Protein AF-A0A3P8HRH6-F1 (afdb_monomer_lite)

Structure (mmCIF, N/CA/C/O backbone):
data_AF-A0A3P8HRH6-F1
#
_entry.id   AF-A0A3P8HRH6-F1
#
loop_
_atom_site.group_PDB
_atom_site.id
_atom_site.type_symbol
_atom_site.label_atom_id
_atom_site.label_alt_id
_atom_site.label_comp_id
_atom_site.label_asym_id
_atom_site.label_entity_id
_atom_site.label_seq_id
_atom_site.pdbx_PDB_ins_code
_atom_site.Cartn_x
_atom_site.Cartn_y
_atom_site.Cartn_z
_atom_site.occupancy
_atom_site.B_iso_or_equiv
_atom_site.auth_seq_id
_atom_site.auth_comp_id
_atom_site.auth_asym_id
_atom_site.auth_atom_id
_atom_site.pdbx_PDB_model_num
ATOM 1 N N . MET A 1 1 ? 20.235 -10.450 -28.818 1.00 75.50 1 MET A N 1
ATOM 2 C CA . MET A 1 1 ? 19.265 -9.934 -27.832 1.00 75.50 1 MET A CA 1
ATOM 3 C C . MET A 1 1 ? 18.502 -8.820 -28.516 1.00 75.50 1 MET A C 1
ATOM 5 O O . MET A 1 1 ? 19.149 -7.991 -29.140 1.00 75.50 1 MET A O 1
ATOM 9 N N . ASN A 1 2 ? 17.175 -8.855 -28.476 1.00 87.19 2 ASN A N 1
ATOM 10 C CA . ASN A 1 2 ? 16.309 -7.856 -29.097 1.00 87.19 2 ASN A CA 1
ATOM 11 C C . ASN A 1 2 ? 15.604 -7.045 -27.999 1.00 87.19 2 ASN A C 1
ATOM 13 O O . ASN A 1 2 ? 15.212 -7.626 -26.988 1.00 87.19 2 ASN A O 1
ATOM 17 N N . LEU A 1 3 ? 15.479 -5.731 -28.176 1.00 90.81 3 LEU A N 1
ATOM 18 C CA . LEU A 1 3 ? 14.804 -4.826 -27.243 1.00 90.81 3 LEU A CA 1
ATOM 19 C C . LEU A 1 3 ? 13.625 -4.186 -27.964 1.00 90.81 3 LEU A C 1
ATOM 21 O O . LEU A 1 3 ? 13.806 -3.531 -28.985 1.00 90.81 3 LEU A O 1
ATOM 25 N N . GLU A 1 4 ? 12.435 -4.334 -27.396 1.00 93.56 4 GLU A N 1
ATOM 26 C CA . GLU A 1 4 ? 11.202 -3.763 -27.929 1.00 93.56 4 GLU A CA 1
ATOM 27 C C . GLU A 1 4 ? 10.599 -2.794 -26.912 1.00 93.56 4 GLU A C 1
ATOM 29 O O . GLU A 1 4 ? 10.329 -3.178 -25.774 1.00 93.56 4 GLU A O 1
ATOM 34 N N . ILE A 1 5 ? 10.405 -1.533 -27.300 1.00 95.31 5 ILE A N 1
ATOM 35 C CA . ILE A 1 5 ? 9.719 -0.534 -26.471 1.00 95.31 5 ILE A CA 1
ATOM 36 C C . ILE A 1 5 ? 8.218 -0.673 -26.712 1.00 95.31 5 ILE A C 1
ATOM 38 O O . ILE A 1 5 ? 7.771 -0.543 -27.848 1.00 95.31 5 ILE A O 1
ATOM 42 N N . PHE A 1 6 ? 7.447 -0.898 -25.649 1.00 94.50 6 PHE A N 1
ATOM 43 C CA . PHE A 1 6 ? 5.993 -1.090 -25.736 1.00 94.50 6 PHE A CA 1
ATOM 44 C C . PHE A 1 6 ? 5.184 0.081 -25.162 1.00 94.50 6 PHE A C 1
ATOM 46 O O . PHE A 1 6 ? 3.960 0.090 -25.256 1.00 94.50 6 PHE A O 1
ATOM 53 N N . GLY A 1 7 ? 5.837 1.080 -24.564 1.00 94.50 7 GLY A N 1
ATOM 54 C CA . GLY A 1 7 ? 5.146 2.263 -24.062 1.00 94.50 7 GLY A CA 1
ATOM 5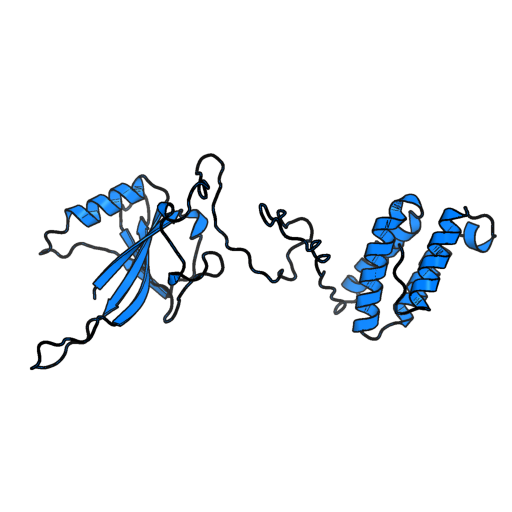5 C C . GLY A 1 7 ? 6.052 3.228 -23.313 1.00 94.50 7 GLY A C 1
ATOM 56 O O . GLY A 1 7 ? 7.216 2.935 -23.042 1.00 94.50 7 GLY A O 1
ATOM 57 N N . PHE A 1 8 ? 5.490 4.379 -22.955 1.00 94.19 8 PHE A N 1
ATOM 58 C CA . PHE A 1 8 ? 6.155 5.395 -22.146 1.00 94.19 8 PHE A CA 1
ATOM 59 C C . PHE A 1 8 ? 5.341 5.662 -20.884 1.00 94.19 8 PHE A C 1
ATOM 61 O O . PHE A 1 8 ? 4.115 5.717 -20.940 1.00 94.19 8 PHE A O 1
ATOM 68 N N . LEU A 1 9 ? 6.025 5.825 -19.755 1.00 92.75 9 LEU A N 1
ATOM 69 C CA . LEU A 1 9 ? 5.412 6.167 -18.470 1.00 92.75 9 LEU A CA 1
ATOM 70 C C . LEU A 1 9 ? 6.060 7.421 -17.906 1.00 92.75 9 LEU A C 1
ATOM 72 O O . LEU A 1 9 ? 7.252 7.649 -18.122 1.00 92.75 9 LEU A O 1
ATOM 76 N N . HIS A 1 10 ? 5.306 8.215 -17.151 1.00 91.38 10 HIS A N 1
ATOM 77 C CA . HIS A 1 10 ? 5.896 9.329 -16.425 1.00 91.38 10 HIS A CA 1
ATOM 78 C C . HIS A 1 10 ? 6.792 8.812 -15.287 1.00 91.38 10 HIS A C 1
ATOM 80 O O . HIS A 1 10 ? 6.513 7.798 -14.642 1.00 91.38 10 HIS A O 1
ATOM 86 N N . LEU A 1 11 ? 7.897 9.512 -15.029 1.00 90.12 11 LEU A N 1
ATOM 87 C CA . LEU A 1 11 ? 8.918 9.099 -14.067 1.00 90.12 11 LEU A CA 1
ATOM 88 C C . LEU A 1 11 ? 8.352 8.986 -12.642 1.00 90.12 11 LEU A C 1
ATOM 90 O O . LEU A 1 11 ? 8.750 8.097 -11.892 1.00 90.12 11 LEU A O 1
ATOM 94 N N . SER A 1 12 ? 7.400 9.852 -12.275 1.00 89.75 12 SER A N 1
ATOM 95 C CA . SER A 1 12 ? 6.735 9.781 -10.965 1.00 89.75 12 SER A CA 1
ATOM 96 C C . SER A 1 12 ? 5.868 8.535 -10.802 1.00 89.75 12 SER A C 1
ATOM 98 O O . SER A 1 12 ? 5.789 8.014 -9.693 1.00 89.75 12 SER A O 1
ATOM 100 N N . ASP A 1 13 ? 5.251 8.054 -11.884 1.00 91.56 13 ASP A N 1
ATOM 101 C CA . ASP A 1 13 ? 4.377 6.880 -11.854 1.00 91.56 13 ASP A CA 1
ATOM 102 C C . ASP A 1 13 ? 5.200 5.600 -11.744 1.00 91.56 13 ASP A C 1
ATOM 104 O O . ASP A 1 13 ? 4.872 4.705 -10.964 1.00 91.56 13 ASP A O 1
ATOM 108 N N . LEU A 1 14 ? 6.322 5.530 -12.474 1.00 93.19 14 LEU A N 1
ATOM 109 C CA . LEU A 1 14 ? 7.268 4.428 -12.320 1.00 93.19 14 LEU A CA 1
ATOM 110 C C . LEU A 1 14 ? 7.845 4.396 -10.897 1.00 93.19 14 LEU A C 1
ATOM 112 O O . LEU A 1 14 ? 8.011 3.314 -10.328 1.00 93.19 14 LEU A O 1
ATOM 116 N N . SER A 1 15 ? 8.100 5.573 -10.314 1.00 90.44 15 SER A N 1
ATOM 117 C CA . SER A 1 15 ? 8.743 5.738 -9.010 1.00 90.44 15 SER A CA 1
ATOM 118 C C . SER A 1 15 ? 10.142 5.101 -9.004 1.00 90.44 15 SER A C 1
ATOM 120 O O . SER A 1 15 ? 10.938 5.343 -9.910 1.00 90.44 15 SER A O 1
ATOM 122 N N . ASN A 1 16 ? 10.470 4.296 -7.992 1.00 90.56 16 ASN A N 1
ATOM 123 C CA . ASN A 1 16 ? 11.755 3.613 -7.854 1.00 90.56 16 ASN A CA 1
ATOM 124 C C . ASN A 1 16 ? 11.544 2.096 -7.778 1.00 90.56 16 ASN A C 1
ATOM 126 O O . ASN A 1 16 ? 11.618 1.520 -6.688 1.00 90.56 16 ASN A O 1
ATOM 130 N N . PRO A 1 17 ? 11.241 1.430 -8.904 1.00 94.81 17 PRO A N 1
ATOM 131 C CA . PRO A 1 17 ? 10.977 0.004 -8.886 1.00 94.81 17 PRO A CA 1
ATOM 132 C C . PRO A 1 17 ? 12.264 -0.786 -8.590 1.00 94.81 17 PRO A C 1
ATOM 134 O O . PRO A 1 17 ? 13.361 -0.356 -8.967 1.00 94.81 17 PRO A O 1
ATOM 137 N N . PRO A 1 18 ? 12.155 -1.960 -7.943 1.00 94.38 18 PRO A N 1
ATOM 138 C CA . PRO A 1 18 ? 13.291 -2.850 -7.748 1.00 94.38 18 PRO A CA 1
ATOM 139 C C . PRO A 1 18 ? 13.776 -3.393 -9.098 1.00 94.38 18 PRO A C 1
ATOM 141 O O . PRO A 1 18 ? 12.987 -3.888 -9.902 1.00 94.38 18 PRO A O 1
ATOM 144 N N . VAL A 1 19 ? 15.084 -3.309 -9.345 1.00 96.56 19 VAL A N 1
ATOM 145 C CA . VAL A 1 19 ? 15.721 -3.749 -10.596 1.00 96.56 19 VAL A CA 1
ATOM 146 C C . VAL A 1 19 ? 16.842 -4.731 -10.285 1.00 96.56 19 VAL A C 1
ATOM 148 O O . VAL A 1 19 ? 17.580 -4.546 -9.318 1.00 96.56 19 VAL A O 1
ATOM 151 N N . ALA A 1 20 ? 16.984 -5.759 -11.116 1.00 96.88 20 ALA A N 1
ATOM 152 C CA . ALA A 1 20 ? 18.030 -6.766 -10.986 1.00 96.88 20 ALA A CA 1
ATOM 153 C C . ALA A 1 20 ? 19.390 -6.236 -11.460 1.00 96.88 20 ALA A C 1
ATOM 155 O O . ALA A 1 20 ? 20.430 -6.594 -10.914 1.00 96.88 20 ALA A O 1
ATOM 156 N N . SER A 1 21 ? 19.399 -5.383 -12.489 1.00 96.44 21 SER A N 1
ATOM 157 C CA . SER A 1 21 ? 20.630 -4.803 -13.028 1.00 96.44 21 SER A CA 1
ATOM 158 C C . SER A 1 21 ? 20.378 -3.501 -13.791 1.00 96.44 21 SER A C 1
ATOM 160 O O . SER A 1 21 ? 19.243 -3.188 -14.161 1.00 96.44 21 SER A O 1
ATOM 162 N N . ARG A 1 22 ? 21.451 -2.730 -14.009 1.00 95.62 22 ARG A N 1
ATOM 163 C CA . ARG A 1 22 ? 21.458 -1.499 -14.807 1.00 95.62 22 ARG A CA 1
ATOM 164 C C . ARG A 1 22 ? 22.631 -1.524 -15.776 1.00 95.62 22 ARG A C 1
ATOM 166 O O . ARG A 1 22 ? 23.749 -1.823 -15.368 1.00 95.62 22 ARG A O 1
ATOM 173 N N . HIS A 1 23 ? 22.376 -1.171 -17.030 1.00 93.81 23 HIS A N 1
ATOM 174 C CA . HIS A 1 23 ? 23.353 -1.232 -18.116 1.00 93.81 23 HIS A CA 1
ATOM 175 C C . HIS A 1 23 ? 23.356 0.068 -18.902 1.00 93.81 23 HIS A C 1
ATOM 177 O O . HIS A 1 23 ? 22.302 0.652 -19.144 1.00 93.81 23 HIS A O 1
ATOM 183 N N . GLN A 1 24 ? 24.529 0.514 -19.339 1.00 92.62 24 GLN A N 1
ATOM 184 C CA . GLN A 1 24 ? 24.620 1.655 -20.242 1.00 92.62 24 GLN A CA 1
ATOM 185 C C . GLN A 1 24 ? 24.238 1.247 -21.666 1.00 92.62 24 GLN A C 1
ATOM 187 O O . GLN A 1 24 ? 24.812 0.312 -22.217 1.00 92.62 24 GLN A O 1
ATOM 192 N N . VAL A 1 25 ? 23.317 1.991 -22.281 1.00 89.50 25 VAL A N 1
ATOM 193 C CA . VAL A 1 25 ? 22.925 1.785 -23.678 1.00 89.50 25 VAL A CA 1
ATOM 194 C C . VAL A 1 25 ? 23.849 2.602 -24.577 1.00 89.50 25 VAL A C 1
ATOM 196 O O . VAL A 1 25 ? 23.995 3.813 -24.406 1.00 89.50 25 VAL A O 1
ATOM 199 N N . ARG A 1 26 ? 24.497 1.932 -25.533 1.00 83.69 26 ARG A N 1
ATOM 200 C CA . ARG A 1 26 ? 25.362 2.552 -26.544 1.00 83.69 26 ARG A CA 1
ATOM 201 C C . ARG A 1 26 ? 25.035 1.982 -27.918 1.00 83.69 26 ARG A C 1
ATOM 203 O O . ARG A 1 26 ? 24.692 0.809 -28.032 1.00 83.69 26 ARG A O 1
ATOM 210 N N . VAL A 1 27 ? 25.177 2.810 -28.949 1.00 76.56 27 VAL A N 1
ATOM 211 C CA . VAL A 1 27 ? 25.074 2.363 -30.342 1.00 76.56 27 VAL A CA 1
ATOM 212 C C . VAL A 1 27 ? 26.326 1.546 -30.675 1.00 76.56 27 VAL A C 1
ATOM 214 O O . VAL A 1 27 ? 27.440 1.990 -30.388 1.00 76.56 27 VAL A O 1
ATOM 217 N N . ALA A 1 28 ? 26.156 0.366 -31.270 1.00 74.19 28 ALA A N 1
ATOM 218 C CA . ALA A 1 28 ? 27.278 -0.384 -31.828 1.00 74.19 28 ALA A CA 1
ATOM 219 C C . ALA A 1 28 ? 27.879 0.382 -33.019 1.00 74.19 28 ALA A C 1
ATOM 221 O O . ALA A 1 28 ? 27.151 1.023 -33.773 1.00 74.19 28 ALA A O 1
ATOM 222 N N . SER A 1 29 ? 29.201 0.326 -33.199 1.00 66.94 29 SER A N 1
ATOM 223 C CA . SER A 1 29 ? 29.916 1.147 -34.191 1.00 66.94 29 SER A CA 1
ATOM 224 C C . SER A 1 29 ? 29.391 1.015 -35.631 1.00 66.94 29 SER A C 1
ATOM 226 O O . SER A 1 29 ? 29.443 2.003 -36.364 1.00 66.94 29 SER A O 1
ATOM 228 N N . ASP A 1 30 ? 28.819 -0.143 -35.979 1.00 62.56 30 ASP A N 1
ATOM 229 C CA . ASP A 1 30 ? 28.362 -0.509 -37.330 1.00 62.56 30 ASP A CA 1
ATOM 230 C C . ASP A 1 30 ? 26.843 -0.354 -37.564 1.00 62.56 30 ASP A C 1
ATOM 232 O O . ASP A 1 30 ? 26.336 -0.785 -38.595 1.00 62.56 30 ASP A O 1
ATOM 236 N N . ALA A 1 31 ? 26.090 0.239 -36.629 1.00 63.47 31 ALA A N 1
ATOM 237 C CA . ALA A 1 31 ? 24.635 0.380 -36.759 1.00 63.47 31 ALA A CA 1
ATOM 238 C C . ALA A 1 31 ? 24.215 1.755 -37.321 1.00 63.47 31 ALA A C 1
ATOM 240 O O . ALA A 1 31 ? 24.627 2.802 -36.809 1.00 63.47 31 ALA A O 1
ATOM 241 N N . GLU A 1 32 ? 23.334 1.752 -38.329 1.00 62.31 32 GLU A N 1
ATOM 242 C CA . GLU A 1 32 ? 22.684 2.955 -38.889 1.00 62.31 32 GLU A CA 1
ATOM 243 C C . GLU A 1 32 ? 21.702 3.620 -37.895 1.00 62.31 32 GLU A C 1
ATOM 245 O O . GLU A 1 32 ? 21.348 4.790 -38.040 1.00 62.31 32 GLU A O 1
ATOM 250 N N . ASP A 1 33 ? 21.352 2.930 -36.803 1.00 64.19 33 ASP A N 1
ATOM 251 C CA . ASP A 1 33 ? 20.376 3.345 -35.781 1.00 64.19 33 ASP A CA 1
ATOM 252 C C . ASP A 1 33 ? 20.852 4.452 -34.816 1.00 64.19 33 ASP A C 1
ATOM 254 O O . ASP A 1 33 ? 20.226 4.710 -33.780 1.00 64.19 33 ASP A O 1
ATOM 258 N N . LYS A 1 34 ? 21.942 5.163 -35.140 1.00 68.50 34 LYS A N 1
ATOM 259 C CA . LYS A 1 34 ? 22.434 6.307 -34.341 1.00 68.50 34 LYS A CA 1
ATOM 260 C C . LYS A 1 34 ? 21.348 7.366 -34.137 1.00 68.50 34 LYS A C 1
ATOM 262 O O . LYS A 1 34 ? 21.267 7.969 -33.066 1.00 68.50 34 LYS A O 1
ATOM 267 N N . THR A 1 35 ? 20.490 7.549 -35.138 1.00 80.12 35 THR A N 1
ATOM 268 C CA . THR A 1 35 ? 19.415 8.543 -35.123 1.00 80.12 35 THR A CA 1
ATOM 269 C C . THR A 1 35 ? 18.355 8.232 -34.068 1.00 80.12 35 THR A C 1
ATOM 271 O O . THR A 1 35 ? 17.917 9.143 -33.369 1.00 80.12 35 THR A O 1
ATOM 274 N N . PHE A 1 36 ? 17.977 6.960 -33.885 1.00 85.75 36 PHE A N 1
ATOM 275 C CA . PHE A 1 36 ? 16.925 6.589 -32.937 1.00 85.75 36 PHE A CA 1
ATOM 276 C C . PHE A 1 36 ? 17.358 6.792 -31.485 1.00 85.75 36 PHE A C 1
ATOM 278 O O . PHE A 1 36 ? 16.655 7.452 -30.726 1.00 85.75 36 PHE A O 1
ATOM 285 N N . LEU A 1 37 ? 18.526 6.271 -31.089 1.00 86.12 37 LEU A N 1
ATOM 286 C CA . LEU A 1 37 ? 18.996 6.414 -29.705 1.00 86.12 37 LEU A CA 1
ATOM 287 C C . LEU A 1 37 ? 19.303 7.872 -29.351 1.00 86.12 37 LEU A C 1
ATOM 289 O O . LEU A 1 37 ? 19.044 8.285 -28.221 1.00 86.12 37 LEU A O 1
ATOM 293 N N . SER A 1 38 ? 19.790 8.664 -30.312 1.00 86.50 38 SER A N 1
ATOM 294 C CA . SER A 1 38 ? 19.934 10.110 -30.129 1.00 86.50 38 SER A CA 1
ATOM 295 C C . SER A 1 38 ? 18.578 10.780 -29.924 1.00 86.50 38 SER A C 1
ATOM 297 O O . SER A 1 38 ? 18.428 11.569 -28.996 1.00 86.50 38 SER A O 1
ATOM 299 N N . LEU A 1 39 ? 17.582 10.454 -30.754 1.00 90.31 39 LEU A N 1
ATOM 300 C CA . LEU A 1 39 ? 16.235 11.008 -30.633 1.00 90.31 39 LEU A CA 1
ATOM 301 C C . LEU A 1 39 ? 15.584 10.617 -29.303 1.00 90.31 39 LEU A C 1
ATOM 303 O O . LEU A 1 39 ? 15.004 11.472 -28.641 1.00 90.31 39 LEU A O 1
ATOM 307 N N . LEU A 1 40 ? 15.717 9.355 -28.889 1.00 91.00 40 LEU A N 1
ATOM 308 C CA . LEU A 1 40 ? 15.205 8.861 -27.615 1.00 91.00 40 LEU A CA 1
ATOM 309 C C . LEU A 1 40 ? 15.866 9.593 -26.445 1.00 91.00 40 LEU A C 1
ATOM 311 O O . LEU A 1 40 ? 15.167 10.096 -25.572 1.00 91.00 40 LEU A O 1
ATOM 315 N N . LEU A 1 41 ? 17.196 9.733 -26.450 1.00 90.06 41 LEU A N 1
ATOM 316 C CA . LEU A 1 41 ? 17.909 10.506 -25.432 1.00 90.06 41 LEU A CA 1
ATOM 317 C C . LEU A 1 41 ? 17.403 11.952 -25.370 1.00 90.06 41 LEU A C 1
ATOM 319 O O . LEU A 1 41 ? 17.048 12.422 -24.292 1.00 90.06 41 LEU A O 1
ATOM 323 N N . THR A 1 42 ? 17.307 12.638 -26.511 1.00 89.50 42 THR A N 1
ATOM 324 C CA . THR A 1 42 ? 16.803 14.017 -26.569 1.00 89.50 42 THR A CA 1
ATOM 325 C C . THR A 1 42 ? 15.351 14.115 -26.097 1.00 89.50 42 THR A C 1
ATOM 327 O O . THR A 1 42 ? 15.010 15.026 -25.344 1.00 89.50 42 THR A O 1
ATOM 330 N N . ALA A 1 43 ? 14.482 13.179 -26.478 1.00 90.81 43 ALA A N 1
ATOM 331 C CA . ALA A 1 43 ? 13.095 13.155 -26.025 1.00 90.81 43 ALA A CA 1
ATOM 332 C C . ALA A 1 43 ? 13.008 12.986 -24.500 1.00 90.81 43 ALA A C 1
ATOM 334 O O . ALA A 1 43 ? 12.264 13.704 -23.839 1.00 90.81 43 ALA A O 1
ATOM 335 N N . MET A 1 44 ? 13.813 12.100 -23.915 1.00 90.94 44 MET A N 1
ATOM 336 C CA . MET A 1 44 ? 13.827 11.832 -22.469 1.00 90.94 44 MET A CA 1
ATOM 337 C C . MET A 1 44 ? 14.546 12.905 -21.644 1.00 90.94 44 MET A C 1
ATOM 339 O O . MET A 1 44 ? 14.352 12.993 -20.438 1.00 90.94 44 MET A O 1
ATOM 343 N N . GLN A 1 45 ? 15.375 13.738 -22.270 1.00 88.56 45 GLN A N 1
ATOM 344 C CA . GLN A 1 45 ? 15.923 14.938 -21.634 1.00 88.56 45 GLN A CA 1
ATOM 345 C C . GLN A 1 45 ? 14.876 16.045 -21.505 1.00 88.56 45 GLN A C 1
ATOM 347 O O . GLN A 1 45 ? 14.909 16.816 -20.548 1.00 88.56 45 GLN A O 1
ATOM 352 N N . ASN A 1 46 ? 13.951 16.111 -22.464 1.00 88.50 46 ASN A N 1
ATOM 353 C CA . ASN A 1 46 ? 12.916 17.142 -22.531 1.00 88.50 46 ASN A CA 1
ATOM 354 C C . ASN A 1 46 ? 11.580 16.702 -21.919 1.00 88.50 46 ASN A C 1
ATOM 356 O O . ASN A 1 46 ? 10.721 17.537 -21.648 1.00 88.50 46 ASN A O 1
ATOM 360 N N . THR A 1 47 ? 11.398 15.403 -21.688 1.00 87.44 47 THR A N 1
ATOM 361 C CA . THR A 1 47 ? 10.195 14.830 -21.082 1.00 87.44 47 THR A CA 1
ATOM 362 C C . THR A 1 47 ? 10.546 14.144 -19.770 1.00 87.44 47 THR A C 1
ATOM 364 O O . THR A 1 47 ? 11.630 13.596 -19.604 1.00 87.44 47 THR A O 1
ATOM 367 N N . LYS A 1 48 ? 9.617 14.131 -18.816 1.00 88.44 48 LYS A N 1
ATOM 368 C CA . LYS A 1 48 ? 9.784 13.406 -17.549 1.00 88.44 48 LYS A CA 1
ATOM 369 C C . LYS A 1 48 ? 9.314 11.957 -17.692 1.00 88.44 48 LYS A C 1
ATOM 371 O O . LYS A 1 48 ? 8.505 11.492 -16.898 1.00 88.44 48 LYS A O 1
ATOM 376 N N . THR A 1 49 ? 9.772 11.258 -18.729 1.00 92.06 49 THR A N 1
ATOM 377 C CA . THR A 1 49 ? 9.272 9.919 -19.070 1.00 92.06 49 THR A CA 1
ATOM 378 C C . THR A 1 49 ? 10.364 8.857 -19.075 1.00 92.06 49 THR A C 1
ATOM 380 O O . THR A 1 49 ? 11.553 9.148 -19.202 1.00 92.06 49 THR A O 1
ATOM 383 N N . VAL A 1 50 ? 9.938 7.605 -18.932 1.00 94.94 50 VAL A N 1
ATOM 384 C CA . VAL A 1 50 ? 10.731 6.398 -19.165 1.00 94.94 50 VAL A CA 1
ATOM 385 C C . VAL A 1 50 ? 10.149 5.619 -20.340 1.00 94.94 50 VAL A C 1
ATOM 387 O O . VAL A 1 50 ? 8.942 5.667 -20.568 1.00 94.94 50 VAL A O 1
ATOM 390 N N . ALA A 1 51 ? 10.985 4.873 -21.058 1.00 96.50 51 ALA A N 1
ATOM 391 C CA . ALA A 1 51 ? 10.540 3.955 -22.101 1.00 96.50 51 ALA A CA 1
ATOM 392 C C . ALA A 1 51 ? 10.475 2.537 -21.529 1.00 96.50 51 ALA A C 1
ATOM 394 O O . ALA A 1 51 ? 11.508 1.942 -21.221 1.00 96.50 51 ALA A O 1
ATOM 395 N N . MET A 1 52 ? 9.271 1.994 -21.382 1.00 97.25 52 MET A N 1
ATOM 396 C CA . MET A 1 52 ? 9.050 0.619 -20.939 1.00 97.25 52 MET A CA 1
ATOM 397 C C . MET A 1 52 ? 9.362 -0.349 -22.078 1.00 97.25 52 MET A C 1
ATOM 399 O O . MET A 1 52 ? 8.967 -0.117 -23.223 1.00 97.25 52 MET A O 1
ATOM 403 N N . CYS A 1 53 ? 10.087 -1.426 -21.780 1.00 96.25 53 CYS A N 1
ATOM 404 C CA . CYS A 1 53 ? 10.583 -2.334 -22.806 1.00 96.25 53 CYS A CA 1
ATOM 405 C C . CYS A 1 53 ? 10.583 -3.808 -22.392 1.00 96.25 53 CYS A C 1
ATOM 407 O O . CYS A 1 53 ? 10.598 -4.159 -21.209 1.00 96.25 53 CYS A O 1
ATOM 409 N N . SER A 1 54 ? 10.587 -4.665 -23.406 1.00 95.62 54 SER A N 1
ATOM 410 C CA . SER A 1 54 ? 10.726 -6.114 -23.318 1.00 95.62 54 SER A CA 1
ATOM 411 C C . SER A 1 54 ? 12.030 -6.535 -23.985 1.00 95.62 54 SER A C 1
ATOM 413 O O . SER A 1 54 ? 12.384 -6.054 -25.061 1.00 95.62 54 SER A O 1
ATOM 415 N N . LEU A 1 55 ? 12.762 -7.427 -23.329 1.00 93.62 55 LEU A N 1
ATOM 416 C CA . LEU A 1 55 ? 14.047 -7.945 -23.772 1.00 93.62 55 LEU A CA 1
ATOM 417 C C . LEU A 1 55 ? 13.865 -9.397 -24.186 1.00 93.62 55 LEU A C 1
ATOM 419 O O . LEU A 1 55 ? 13.391 -10.210 -23.395 1.00 93.62 55 LEU A O 1
ATOM 423 N N . PHE A 1 56 ? 14.282 -9.733 -25.400 1.00 91.44 56 PHE A N 1
ATOM 424 C CA . PHE A 1 56 ? 14.161 -11.070 -25.965 1.00 91.44 56 PHE A CA 1
ATOM 425 C C . PHE A 1 56 ? 15.528 -11.664 -26.293 1.00 91.44 56 PHE A C 1
ATOM 427 O O . PHE A 1 56 ? 16.442 -10.978 -26.768 1.00 91.44 56 PHE A O 1
ATOM 434 N N . ILE A 1 57 ? 15.662 -12.972 -26.092 1.00 89.00 57 ILE A N 1
ATOM 435 C CA . ILE A 1 57 ? 16.833 -13.740 -26.518 1.00 89.00 57 ILE A CA 1
ATOM 436 C C . ILE A 1 57 ? 16.420 -14.641 -27.684 1.00 89.00 57 ILE A C 1
ATOM 438 O O . ILE A 1 57 ? 15.362 -15.270 -27.664 1.00 89.00 57 ILE A O 1
ATOM 442 N N . HIS A 1 58 ? 17.266 -14.682 -28.713 1.00 79.94 58 HIS A N 1
ATOM 443 C CA . HIS A 1 58 ? 17.156 -15.660 -29.789 1.00 79.94 58 HIS A CA 1
ATOM 444 C C . HIS A 1 58 ? 17.980 -16.881 -29.393 1.00 79.94 58 HIS A C 1
ATOM 446 O O . HIS A 1 58 ? 19.173 -16.742 -29.114 1.00 79.94 58 HIS A O 1
ATOM 452 N N . GLU A 1 59 ? 17.369 -18.062 -29.374 1.00 63.72 59 GLU A N 1
ATOM 453 C CA . GLU A 1 59 ? 18.137 -19.300 -29.277 1.00 63.72 59 GLU A CA 1
ATOM 454 C C . GLU A 1 59 ? 18.754 -19.599 -30.645 1.00 63.72 59 GLU A C 1
ATOM 456 O O . GLU A 1 59 ? 18.059 -19.673 -31.660 1.00 63.72 59 GLU A O 1
ATOM 461 N N . ALA A 1 60 ? 20.082 -19.714 -30.689 1.00 57.44 60 ALA A N 1
ATOM 462 C CA . ALA A 1 60 ? 20.791 -20.070 -31.906 1.00 57.44 60 ALA A CA 1
ATOM 463 C C . ALA A 1 60 ? 20.509 -21.544 -32.230 1.00 57.44 60 ALA A C 1
ATOM 465 O O . ALA A 1 60 ? 21.077 -22.444 -31.613 1.00 57.44 60 ALA A O 1
ATOM 466 N N . THR A 1 61 ? 19.634 -21.812 -33.198 1.00 52.66 61 THR A N 1
ATOM 467 C CA . THR A 1 61 ? 19.468 -23.170 -33.720 1.00 52.66 61 THR A CA 1
ATOM 468 C C . THR A 1 61 ? 20.668 -23.520 -34.589 1.00 52.66 61 THR A C 1
ATOM 470 O O . THR A 1 61 ? 20.887 -22.902 -35.634 1.00 52.66 61 THR A O 1
ATOM 473 N N . GLY A 1 62 ? 21.427 -24.539 -34.189 1.00 51.53 62 GLY A N 1
ATOM 474 C CA . GLY A 1 62 ? 22.320 -25.236 -35.104 1.00 51.53 62 GLY A CA 1
ATOM 475 C C . GLY A 1 62 ? 21.518 -25.806 -36.279 1.00 51.53 62 GLY A C 1
ATOM 476 O O . GLY A 1 62 ? 20.594 -26.578 -36.070 1.00 51.53 62 GLY A O 1
ATOM 477 N N . SER A 1 63 ? 21.871 -25.362 -37.485 1.00 48.91 63 SER A N 1
ATOM 478 C CA . SER A 1 63 ? 21.621 -25.939 -38.814 1.00 48.91 63 SER A CA 1
ATOM 479 C C . SER A 1 63 ? 20.284 -26.663 -39.110 1.00 48.91 63 SER A C 1
ATOM 481 O O . SER A 1 63 ? 20.014 -27.749 -38.610 1.00 48.91 63 SER A O 1
ATOM 483 N N . HIS A 1 64 ? 19.564 -26.129 -40.109 1.00 47.88 64 HIS A N 1
ATOM 484 C CA . HIS A 1 64 ? 18.522 -26.762 -40.948 1.00 47.88 64 HIS A CA 1
ATOM 485 C C . HIS A 1 64 ? 17.064 -26.850 -40.434 1.00 47.88 64 HIS A C 1
ATOM 487 O O . HIS A 1 64 ? 16.574 -27.929 -40.116 1.00 47.88 64 HIS A O 1
ATOM 493 N N . LYS A 1 65 ? 16.313 -25.734 -40.523 1.00 48.22 65 LYS A N 1
ATOM 494 C CA . LYS A 1 65 ? 14.951 -25.609 -41.125 1.00 48.22 65 LYS A CA 1
ATOM 495 C C . LYS A 1 65 ? 14.423 -24.159 -40.990 1.00 48.22 65 LYS A C 1
ATOM 497 O O . LYS A 1 65 ? 14.716 -23.519 -39.987 1.00 48.22 65 LYS A O 1
ATOM 502 N N . PRO A 1 66 ? 13.627 -23.628 -41.943 1.00 46.53 66 PRO A N 1
ATOM 503 C CA . PRO A 1 66 ? 13.190 -22.224 -41.972 1.00 46.53 66 PRO A CA 1
ATOM 504 C C . PRO A 1 66 ? 11.920 -21.941 -41.141 1.00 46.53 66 PRO A C 1
ATOM 506 O O . PRO A 1 66 ? 11.127 -21.074 -41.492 1.00 46.53 66 PRO A O 1
ATOM 509 N N . SER A 1 67 ? 11.709 -22.656 -40.035 1.00 52.78 67 SER A N 1
ATOM 510 C CA . SER A 1 67 ? 10.692 -22.314 -39.030 1.00 52.78 67 SER A CA 1
ATOM 511 C C . SER A 1 67 ? 11.412 -22.050 -37.710 1.00 52.78 67 SER A C 1
ATOM 513 O O . SER A 1 67 ? 11.503 -22.929 -36.852 1.00 52.78 67 SER A O 1
ATOM 515 N N . GLY A 1 68 ? 12.049 -20.881 -37.613 1.00 54.31 68 GLY A N 1
ATOM 516 C CA . GLY A 1 68 ? 12.851 -20.514 -36.446 1.00 54.31 68 GLY A CA 1
ATOM 517 C C . GLY A 1 68 ? 11.997 -20.400 -35.173 1.00 54.31 68 GLY A C 1
ATOM 518 O O . GLY A 1 68 ? 10.823 -20.035 -35.269 1.00 54.31 68 GLY A O 1
ATOM 519 N N . PRO A 1 69 ? 12.552 -20.709 -33.986 1.00 58.91 69 PRO A N 1
ATOM 520 C CA . PRO A 1 69 ? 11.845 -20.536 -32.723 1.00 58.91 69 PRO A CA 1
ATOM 521 C C . PRO A 1 69 ? 11.503 -19.056 -32.515 1.00 58.91 69 PRO A C 1
ATOM 523 O O . PRO A 1 69 ? 12.334 -18.175 -32.746 1.00 58.91 69 PRO A O 1
ATOM 526 N N . SER A 1 70 ? 10.270 -18.784 -32.085 1.00 67.31 70 SER A N 1
ATOM 527 C CA . SER A 1 70 ? 9.836 -17.443 -31.693 1.00 67.31 70 SER A CA 1
ATOM 528 C C . SER A 1 70 ? 10.788 -16.872 -30.633 1.00 67.31 70 SER A C 1
ATOM 530 O O . SER A 1 70 ? 11.169 -17.616 -29.723 1.00 67.31 70 SER A O 1
ATOM 532 N N . PRO A 1 71 ? 11.164 -15.583 -30.710 1.00 78.62 71 PRO A N 1
ATOM 533 C CA . PRO A 1 71 ? 12.021 -14.956 -29.709 1.00 78.62 71 PRO A CA 1
ATOM 534 C C . PRO A 1 71 ? 11.426 -15.158 -28.311 1.00 78.62 71 PRO A C 1
ATOM 536 O O . PRO A 1 71 ? 10.254 -14.863 -28.075 1.00 78.62 71 PRO A O 1
ATOM 539 N N . ARG A 1 72 ? 12.223 -15.693 -27.381 1.00 86.50 72 ARG A N 1
ATOM 540 C CA . ARG A 1 72 ? 11.770 -15.950 -26.011 1.00 86.50 72 ARG A CA 1
ATOM 541 C C . ARG A 1 72 ? 11.927 -14.676 -25.193 1.00 86.50 72 ARG A C 1
ATOM 543 O O . ARG A 1 72 ? 13.022 -14.111 -25.139 1.00 86.50 72 ARG A O 1
ATOM 550 N N . LEU A 1 73 ? 10.842 -14.244 -24.547 1.00 88.00 73 LEU A N 1
ATOM 551 C CA . LEU A 1 73 ? 10.887 -13.152 -23.577 1.00 88.00 73 LEU A CA 1
ATOM 552 C C . LEU A 1 73 ? 11.860 -13.528 -22.457 1.00 88.00 73 LEU A C 1
ATOM 554 O O . LEU A 1 73 ? 11.724 -14.579 -21.830 1.00 88.00 73 LEU A O 1
ATOM 558 N N . TRP A 1 74 ? 12.845 -12.667 -22.239 1.00 89.88 74 TRP A N 1
ATOM 559 C CA . TRP A 1 74 ? 13.845 -12.819 -21.196 1.00 89.88 74 TRP A CA 1
ATOM 560 C C . TRP A 1 74 ? 13.441 -12.005 -19.968 1.00 89.88 74 TRP A C 1
ATOM 562 O O . TRP A 1 74 ? 13.171 -12.581 -18.920 1.00 89.88 74 TRP A O 1
ATOM 572 N N . HIS A 1 75 ? 13.328 -10.682 -20.107 1.00 95.19 75 HIS A N 1
ATOM 573 C CA . HIS A 1 75 ? 12.918 -9.783 -19.024 1.00 95.19 75 HIS A CA 1
ATOM 574 C C . HIS A 1 75 ? 12.151 -8.581 -19.559 1.00 95.19 75 HIS A C 1
ATOM 576 O O . HIS A 1 75 ? 12.359 -8.153 -20.691 1.00 95.19 75 HIS A O 1
ATOM 582 N N . HIS A 1 76 ? 11.348 -7.970 -18.695 1.00 97.00 76 HIS A N 1
ATOM 583 C CA . HIS A 1 76 ? 10.923 -6.589 -18.877 1.00 97.00 76 HIS A CA 1
ATOM 584 C C . HIS A 1 76 ? 11.925 -5.629 -18.229 1.00 97.00 76 HIS A C 1
ATOM 586 O O . HIS A 1 76 ? 12.692 -5.988 -17.331 1.00 97.00 76 HIS A O 1
ATOM 592 N N . GLY A 1 77 ? 11.899 -4.381 -18.668 1.00 97.25 77 GLY A N 1
ATOM 593 C CA . GLY A 1 77 ? 12.730 -3.329 -18.120 1.00 97.25 77 GLY A CA 1
ATOM 594 C C . GLY A 1 77 ? 12.266 -1.961 -18.576 1.00 97.25 77 GLY A C 1
ATOM 595 O O . GLY A 1 77 ? 11.196 -1.798 -19.162 1.00 97.25 77 GLY A O 1
ATOM 596 N N . PHE A 1 78 ? 13.103 -0.968 -18.329 1.00 97.00 78 PHE A N 1
ATOM 597 C CA . PHE A 1 78 ? 12.875 0.377 -18.820 1.00 97.00 78 PHE A CA 1
ATOM 598 C C . PHE A 1 78 ? 14.188 1.054 -19.178 1.00 97.00 78 PHE A C 1
ATOM 600 O O . PHE A 1 78 ? 15.190 0.963 -18.462 1.00 97.00 78 PHE A O 1
ATOM 607 N N . VAL A 1 79 ? 14.163 1.757 -20.301 1.00 95.88 79 VAL A N 1
ATOM 608 C CA . VAL A 1 79 ? 15.210 2.693 -20.683 1.00 95.88 79 VAL A CA 1
ATOM 609 C C . VAL A 1 79 ? 14.874 4.035 -20.048 1.00 95.88 79 VAL A C 1
ATOM 611 O O . VAL A 1 79 ? 13.708 4.422 -19.995 1.00 95.88 79 VAL A O 1
ATOM 614 N N . HIS A 1 80 ? 15.878 4.724 -19.518 1.00 93.94 80 HIS A N 1
ATOM 615 C CA . HIS A 1 80 ? 15.737 6.051 -18.927 1.00 93.94 80 HIS A CA 1
ATOM 616 C C . HIS A 1 80 ? 17.023 6.857 -19.079 1.00 93.94 80 HIS A C 1
ATOM 618 O O . HIS A 1 80 ? 18.118 6.309 -19.224 1.00 93.94 80 HIS A O 1
ATOM 624 N N . HIS A 1 81 ? 16.886 8.176 -19.041 1.00 92.25 81 HIS A N 1
ATOM 625 C CA . HIS A 1 81 ? 18.015 9.088 -18.973 1.00 92.25 81 HIS A CA 1
ATOM 626 C C . HIS A 1 81 ? 18.548 9.143 -17.531 1.00 92.25 81 HIS A C 1
ATOM 628 O O . HIS A 1 81 ? 17.777 9.354 -16.599 1.00 92.25 81 HIS A O 1
ATOM 634 N N . TYR A 1 82 ? 19.852 8.917 -17.345 1.00 82.56 82 TYR A N 1
ATOM 635 C CA . TYR A 1 82 ? 20.460 8.826 -16.010 1.00 82.56 82 TYR A CA 1
ATOM 636 C C . TYR A 1 82 ? 20.607 10.177 -15.310 1.00 82.56 82 TYR A C 1
ATOM 638 O O . TYR A 1 82 ? 20.155 10.349 -14.183 1.00 82.56 82 TYR A O 1
ATOM 646 N N . ASP A 1 83 ? 21.289 11.116 -15.966 1.00 77.19 83 ASP A N 1
ATOM 647 C CA . ASP A 1 83 ? 21.647 12.410 -15.393 1.00 77.19 83 ASP A CA 1
ATOM 648 C C . ASP A 1 83 ? 21.891 13.431 -16.509 1.00 77.19 83 ASP A C 1
ATOM 650 O O . ASP A 1 83 ? 22.577 13.142 -17.496 1.00 77.19 83 ASP A O 1
ATOM 654 N N . GLN A 1 84 ? 21.393 14.650 -16.294 1.00 69.88 84 GLN A N 1
ATOM 655 C CA . GLN A 1 84 ? 21.542 15.812 -17.171 1.00 69.88 84 GLN A CA 1
ATOM 656 C C . GLN A 1 84 ? 23.003 16.105 -17.521 1.00 69.88 84 GLN A C 1
ATOM 658 O O . GLN A 1 84 ? 23.284 16.573 -18.621 1.00 69.88 84 GLN A O 1
ATOM 663 N N . LYS A 1 85 ? 23.945 15.799 -16.621 1.00 75.81 85 LYS A N 1
ATOM 664 C CA . LYS A 1 85 ? 25.373 16.062 -16.851 1.00 75.81 85 LYS A CA 1
ATOM 665 C C . LYS A 1 85 ? 26.034 15.068 -17.797 1.00 75.81 85 LYS A C 1
ATOM 667 O O . LYS A 1 85 ? 26.923 15.448 -18.550 1.00 75.81 85 LYS A O 1
ATOM 672 N N . LEU A 1 86 ? 25.639 13.800 -17.729 1.00 73.31 86 LEU A N 1
ATOM 673 C CA . LEU A 1 86 ? 26.301 12.730 -18.47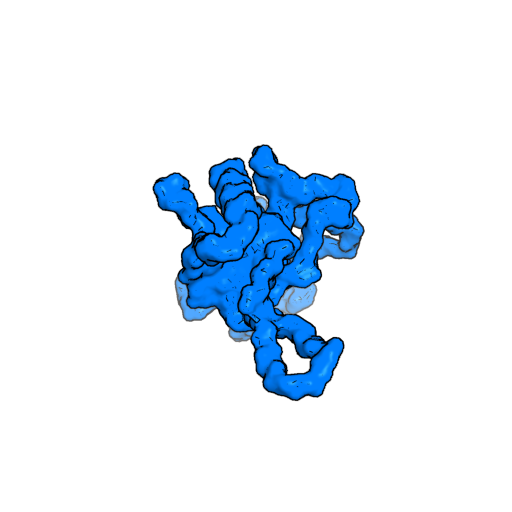4 1.00 73.31 86 LEU A CA 1
ATOM 674 C C . LEU A 1 86 ? 25.602 12.440 -19.804 1.00 73.31 86 LEU A C 1
ATOM 676 O O . LEU A 1 86 ? 26.258 11.936 -20.708 1.00 73.31 86 LEU A O 1
ATOM 680 N N . SER A 1 87 ? 24.318 12.799 -19.954 1.00 81.31 87 SER A N 1
ATOM 681 C CA . SER A 1 87 ? 23.545 12.584 -21.190 1.00 81.31 87 SER A CA 1
ATOM 682 C C . SER A 1 87 ? 23.635 11.135 -21.682 1.00 81.31 87 SER A C 1
ATOM 684 O O . SER A 1 87 ? 23.941 10.856 -22.839 1.00 81.31 87 SER A O 1
ATOM 686 N N . VAL A 1 88 ? 23.405 10.190 -20.768 1.00 88.44 88 VAL A N 1
ATOM 687 C CA . VAL A 1 88 ? 23.503 8.750 -21.031 1.00 88.44 88 VAL A CA 1
ATOM 688 C C . VAL A 1 88 ? 22.149 8.079 -20.836 1.00 88.44 88 VAL A C 1
ATOM 690 O O . VAL A 1 88 ? 21.458 8.328 -19.845 1.00 88.44 88 VAL A O 1
ATOM 693 N N . LEU A 1 89 ? 21.811 7.181 -21.764 1.00 92.12 89 LEU A N 1
ATOM 694 C CA . LEU A 1 89 ? 20.712 6.233 -21.617 1.00 92.12 89 LEU A CA 1
ATOM 695 C C . LEU A 1 89 ? 21.155 5.019 -20.795 1.00 92.12 89 LEU A C 1
ATOM 697 O O . LEU A 1 89 ? 22.186 4.396 -21.072 1.00 92.12 89 LEU A O 1
ATOM 701 N N . LEU A 1 90 ? 20.341 4.657 -19.811 1.00 94.12 90 LEU A N 1
ATOM 702 C CA . LEU A 1 90 ? 20.477 3.436 -19.031 1.00 94.12 90 LEU A CA 1
ATOM 703 C C . LEU A 1 90 ? 19.289 2.515 -19.272 1.00 94.12 90 LEU A C 1
ATOM 705 O O . LEU A 1 90 ? 18.139 2.946 -19.238 1.00 94.12 90 LEU A O 1
ATOM 709 N N . LEU A 1 91 ? 19.581 1.230 -19.429 1.00 95.88 91 LEU A N 1
ATOM 710 C CA . LEU A 1 91 ? 18.618 0.144 -19.389 1.00 95.88 91 LEU A CA 1
ATOM 711 C C . LEU A 1 91 ? 18.600 -0.444 -17.977 1.00 95.88 91 LEU A C 1
ATOM 713 O O . LEU A 1 91 ? 19.583 -1.034 -17.530 1.00 95.88 91 LEU A O 1
ATOM 717 N N . SER A 1 92 ? 17.476 -0.297 -17.292 1.00 97.00 92 SER A N 1
ATOM 718 C CA . SER A 1 92 ? 17.177 -0.978 -16.036 1.00 97.00 92 SER A CA 1
ATOM 719 C C . SER A 1 92 ? 16.375 -2.240 -16.320 1.00 97.00 92 SER A C 1
ATOM 721 O O . SER A 1 92 ? 15.354 -2.175 -17.002 1.00 97.00 92 SER A O 1
ATOM 723 N N . VAL A 1 93 ? 16.807 -3.379 -15.784 1.00 97.44 93 VAL A N 1
ATOM 724 C CA . VAL A 1 93 ? 16.177 -4.686 -16.033 1.00 97.44 93 VAL A CA 1
ATOM 725 C C . VAL A 1 93 ? 15.496 -5.175 -14.759 1.00 97.44 93 VAL A C 1
ATOM 727 O O . VAL A 1 93 ? 16.120 -5.185 -13.697 1.00 97.44 93 VAL A O 1
ATOM 730 N N . PHE A 1 94 ? 14.227 -5.575 -14.841 1.00 97.44 94 PHE A N 1
ATOM 731 C CA . PHE A 1 94 ? 13.503 -6.155 -13.706 1.00 97.44 94 PHE A CA 1
ATOM 732 C C . PHE A 1 94 ? 13.966 -7.588 -13.408 1.00 97.44 94 PHE A C 1
ATOM 734 O O . PHE A 1 94 ? 14.687 -8.200 -14.193 1.00 97.44 94 PHE A O 1
ATOM 741 N N . HIS A 1 95 ? 13.559 -8.143 -12.264 1.00 94.81 95 HIS A N 1
ATOM 742 C CA . HIS A 1 95 ? 13.824 -9.548 -11.938 1.00 94.81 95 HIS A CA 1
ATOM 743 C C . HIS A 1 95 ? 13.185 -10.516 -12.945 1.00 94.81 95 HIS A C 1
ATOM 745 O O . HIS A 1 95 ? 12.210 -10.177 -13.622 1.00 94.81 95 HIS A O 1
ATOM 751 N N . GLU A 1 96 ? 13.739 -11.729 -13.022 1.00 87.19 96 GLU A N 1
ATOM 752 C CA . GLU A 1 96 ? 13.156 -12.831 -13.793 1.00 87.19 96 GLU A CA 1
ATOM 753 C C . GLU A 1 96 ? 11.687 -13.015 -13.383 1.00 87.19 96 GLU A C 1
ATOM 755 O O . GLU A 1 96 ? 11.360 -13.007 -12.196 1.00 87.19 96 GLU A O 1
ATOM 760 N N . ASN A 1 97 ? 10.796 -13.156 -14.366 1.00 88.12 97 ASN A N 1
ATOM 761 C CA . ASN A 1 97 ? 9.344 -13.304 -14.177 1.00 88.12 97 ASN A CA 1
ATOM 762 C C . ASN A 1 97 ? 8.597 -12.070 -13.631 1.00 88.12 97 ASN A C 1
ATOM 764 O O . ASN A 1 97 ? 7.428 -12.183 -13.263 1.00 88.12 97 ASN A O 1
ATOM 768 N N . CYS A 1 98 ? 9.210 -10.882 -13.589 1.00 94.19 98 CYS A N 1
ATOM 769 C CA . CYS A 1 98 ? 8.479 -9.653 -13.275 1.00 94.19 98 CYS A CA 1
ATOM 770 C C . CYS A 1 98 ? 7.530 -9.287 -14.428 1.00 94.19 98 CYS A C 1
ATOM 772 O O . CYS A 1 98 ? 7.961 -8.736 -15.435 1.00 94.19 98 CYS A O 1
ATOM 774 N N . THR A 1 99 ? 6.240 -9.592 -14.277 1.00 94.31 99 THR A N 1
ATOM 775 C CA . THR A 1 99 ? 5.182 -9.321 -15.272 1.00 94.31 99 THR A CA 1
ATOM 776 C C . THR A 1 99 ? 4.396 -8.036 -14.999 1.00 94.31 99 THR A C 1
ATOM 778 O O . THR A 1 99 ? 3.451 -7.719 -15.720 1.00 94.31 99 THR A O 1
ATOM 781 N N . GLY A 1 100 ? 4.756 -7.295 -13.951 1.00 94.25 100 GLY A N 1
ATOM 782 C CA . GLY A 1 100 ? 4.077 -6.076 -13.528 1.00 94.25 100 GLY A CA 1
ATOM 783 C C . GLY A 1 100 ? 4.674 -5.484 -12.255 1.00 94.25 100 GLY A C 1
ATOM 784 O O . GLY A 1 100 ? 5.480 -6.125 -11.576 1.00 94.25 100 GLY A O 1
ATOM 785 N N . LEU A 1 101 ? 4.239 -4.274 -11.907 1.00 94.12 101 LEU A N 1
ATOM 786 C CA . LEU A 1 101 ? 4.551 -3.623 -10.628 1.00 94.12 101 LEU A CA 1
ATOM 787 C C . LEU A 1 101 ? 3.253 -3.425 -9.837 1.00 94.12 101 LEU A C 1
ATOM 789 O O . LEU A 1 101 ? 2.248 -3.079 -10.450 1.00 94.12 101 LEU A O 1
ATOM 793 N N . PRO A 1 102 ? 3.235 -3.564 -8.498 1.00 90.06 102 PRO A N 1
ATOM 794 C CA . PRO A 1 102 ? 1.995 -3.458 -7.721 1.00 90.06 102 PRO A CA 1
ATOM 795 C C . PRO A 1 102 ? 1.212 -2.157 -7.946 1.00 90.06 102 PRO A C 1
ATOM 797 O O . PRO A 1 102 ? -0.012 -2.173 -7.956 1.00 90.06 102 PRO A O 1
ATOM 800 N N . TRP A 1 103 ? 1.916 -1.044 -8.166 1.00 91.38 103 TRP A N 1
ATOM 801 C CA . TRP A 1 103 ? 1.320 0.271 -8.408 1.00 91.38 103 TRP A CA 1
ATOM 802 C C . TRP A 1 103 ? 1.086 0.600 -9.890 1.00 91.38 103 TRP A C 1
ATOM 804 O O . TRP A 1 103 ? 0.450 1.606 -10.176 1.00 91.38 103 TRP A O 1
ATOM 814 N N . ILE A 1 104 ? 1.567 -0.216 -10.830 1.00 93.31 104 ILE A N 1
ATOM 815 C CA . ILE A 1 104 ? 1.306 -0.056 -12.276 1.00 93.31 104 ILE A CA 1
ATOM 816 C C . ILE A 1 104 ? 0.297 -1.100 -12.778 1.00 93.31 104 ILE A C 1
ATOM 818 O O . ILE A 1 104 ? -0.412 -0.876 -13.752 1.00 93.31 104 ILE A O 1
ATOM 822 N N . GLY A 1 105 ? 0.201 -2.242 -12.101 1.00 92.19 105 GLY A N 1
ATOM 823 C CA . GLY A 1 105 ? -0.500 -3.422 -12.581 1.00 92.19 105 GLY A CA 1
ATOM 824 C C . GLY A 1 105 ? 0.381 -4.304 -13.468 1.00 92.19 105 GLY A C 1
ATOM 825 O O . GLY A 1 105 ? 1.605 -4.158 -13.534 1.00 92.19 105 GLY A O 1
ATOM 826 N N . GLN A 1 106 ? -0.261 -5.271 -14.122 1.00 93.44 106 GLN A N 1
ATOM 827 C CA . GLN A 1 106 ? 0.398 -6.188 -15.051 1.00 93.44 106 GLN A CA 1
ATOM 828 C C . GLN A 1 106 ? 0.720 -5.468 -16.362 1.00 93.44 106 GLN A C 1
ATOM 830 O O . GLN A 1 106 ? -0.150 -4.811 -16.931 1.00 93.44 106 GLN A O 1
ATOM 835 N N . PHE A 1 107 ? 1.940 -5.634 -16.875 1.00 94.81 107 PHE A N 1
ATOM 836 C CA . PHE A 1 107 ? 2.396 -4.952 -18.089 1.00 94.81 107 PHE A CA 1
ATOM 837 C C . PHE A 1 107 ? 1.538 -5.294 -19.313 1.00 94.81 107 PHE A C 1
ATOM 839 O O . PHE A 1 107 ? 1.283 -4.423 -20.133 1.00 94.81 107 PHE A O 1
ATOM 846 N N . GLN A 1 108 ? 1.019 -6.524 -19.394 1.00 92.62 108 GLN A N 1
ATOM 847 C CA . GLN A 1 108 ? 0.115 -6.969 -20.465 1.00 92.62 108 GLN A CA 1
ATOM 848 C C . GLN A 1 108 ? -1.244 -6.246 -20.495 1.00 92.62 108 GLN A C 1
ATOM 850 O O . GLN A 1 108 ? -1.966 -6.356 -21.478 1.00 92.62 108 GLN A O 1
ATOM 855 N N . HIS A 1 109 ? -1.621 -5.554 -19.415 1.00 92.44 109 HIS A N 1
ATOM 856 C CA . HIS A 1 109 ? -2.860 -4.774 -19.339 1.00 92.44 109 HIS A CA 1
ATOM 857 C C . HIS A 1 109 ? -2.620 -3.276 -19.554 1.00 92.44 109 HIS A C 1
ATOM 859 O O . HIS A 1 109 ? -3.571 -2.497 -19.514 1.00 92.44 109 HIS A O 1
ATOM 865 N N . LEU A 1 110 ? -1.366 -2.858 -19.753 1.00 91.38 110 LEU A N 1
ATOM 866 C CA . LEU A 1 110 ? -1.074 -1.491 -20.153 1.00 91.38 110 LEU A CA 1
ATOM 867 C C . LEU A 1 110 ? -1.515 -1.304 -21.601 1.00 91.38 110 LEU A C 1
ATOM 869 O O . LEU A 1 110 ? -1.167 -2.097 -22.473 1.00 91.38 110 LEU A O 1
ATOM 873 N N . ALA A 1 111 ? -2.272 -0.241 -21.837 1.00 89.88 111 ALA A N 1
ATOM 874 C CA . ALA A 1 111 ? -2.787 0.109 -23.148 1.00 89.88 111 ALA A CA 1
ATOM 875 C C . ALA A 1 111 ? -2.488 1.583 -23.455 1.00 89.88 111 ALA A C 1
ATOM 877 O O . ALA A 1 111 ? -2.344 2.391 -22.527 1.00 89.88 111 ALA A O 1
ATOM 878 N N . PRO A 1 112 ? -2.388 1.954 -24.740 1.00 88.12 112 PRO A N 1
ATOM 879 C CA . PRO A 1 112 ? -2.320 3.346 -25.155 1.00 88.12 112 PRO A CA 1
ATOM 880 C C . PRO A 1 112 ? -3.479 4.171 -24.587 1.00 88.12 112 PRO A C 1
ATOM 882 O O . PRO A 1 112 ? -4.616 3.712 -24.519 1.00 88.12 112 PRO A O 1
ATOM 885 N N . VAL A 1 113 ? -3.214 5.438 -24.252 1.00 83.38 113 VAL A N 1
ATOM 886 C CA . VAL A 1 113 ? -4.248 6.368 -23.753 1.00 83.38 113 VAL A CA 1
ATOM 887 C C . VAL A 1 113 ? -5.410 6.510 -24.748 1.00 83.38 113 VAL A C 1
ATOM 889 O O . VAL A 1 113 ? -6.550 6.712 -24.341 1.00 83.38 113 VAL A O 1
ATOM 892 N N . THR A 1 114 ? -5.139 6.354 -26.047 1.00 83.00 114 THR A N 1
ATOM 893 C CA . THR A 1 114 ? -6.135 6.415 -27.128 1.00 83.00 114 THR A CA 1
ATOM 894 C C . THR A 1 114 ? -7.221 5.349 -27.037 1.00 83.00 114 THR A C 1
ATOM 896 O O . THR A 1 114 ? -8.311 5.566 -27.560 1.00 83.00 114 THR A O 1
ATOM 899 N N . ASP A 1 115 ? -6.949 4.228 -26.371 1.00 85.75 115 ASP A N 1
ATOM 900 C CA . ASP A 1 115 ? -7.902 3.123 -26.239 1.00 85.75 115 ASP A CA 1
ATOM 901 C C . ASP A 1 115 ? -8.989 3.443 -25.196 1.00 85.75 115 ASP A C 1
ATOM 903 O O . ASP A 1 115 ? -10.048 2.815 -25.165 1.00 85.75 115 ASP A O 1
ATOM 907 N N . PHE A 1 116 ? -8.764 4.467 -24.366 1.00 81.00 116 PHE A N 1
ATOM 908 C CA . PHE A 1 116 ? -9.693 4.929 -23.343 1.00 81.00 116 PHE A CA 1
ATOM 909 C C . PHE A 1 116 ? -10.498 6.127 -23.863 1.00 81.00 116 PHE A C 1
ATOM 911 O O . PHE A 1 116 ? -10.101 7.287 -23.746 1.00 81.00 116 PHE A O 1
ATOM 918 N N . ALA A 1 117 ? -11.658 5.850 -24.461 1.00 60.69 117 ALA A N 1
ATOM 919 C CA . ALA A 1 117 ? -12.518 6.882 -25.033 1.00 60.69 117 ALA A CA 1
ATOM 920 C C . ALA A 1 117 ? -12.992 7.911 -23.980 1.00 60.69 117 ALA A C 1
ATOM 922 O O . ALA A 1 117 ? -13.641 7.569 -22.992 1.00 60.69 117 ALA A O 1
ATOM 923 N N . GLY A 1 118 ? -12.718 9.196 -24.230 1.00 61.66 118 GLY A N 1
ATOM 924 C CA . GLY A 1 118 ? -13.416 10.324 -23.596 1.00 61.66 118 GLY A CA 1
ATOM 925 C C . GLY A 1 118 ? -13.031 10.672 -22.154 1.00 61.66 118 GLY A C 1
ATOM 926 O O . GLY A 1 118 ? -13.639 11.578 -21.592 1.00 61.66 118 GLY A O 1
ATOM 927 N N . THR A 1 119 ? -12.033 10.014 -21.558 1.00 63.00 119 THR A N 1
ATOM 928 C CA . THR A 1 119 ? -11.553 10.358 -20.209 1.00 63.00 119 THR A CA 1
ATOM 929 C C . THR A 1 119 ? -10.105 10.817 -20.289 1.00 63.00 119 THR A C 1
ATOM 931 O O . THR A 1 119 ? -9.233 10.053 -20.694 1.00 63.00 119 THR A O 1
ATOM 934 N N . GLN A 1 120 ? -9.827 12.061 -19.899 1.00 66.38 120 GLN A N 1
ATOM 935 C CA . GLN A 1 120 ? -8.452 12.509 -19.698 1.00 66.38 120 GLN A CA 1
ATOM 936 C C . GLN A 1 120 ? -7.895 11.795 -18.459 1.00 66.38 120 GLN A C 1
ATOM 938 O O . GLN A 1 120 ? -8.133 12.206 -17.327 1.00 66.38 120 GLN A O 1
ATOM 943 N N . LEU A 1 121 ? -7.217 10.668 -18.685 1.00 70.31 121 LEU A N 1
ATOM 944 C CA . LEU A 1 121 ? -6.641 9.841 -17.619 1.00 70.31 121 LEU A CA 1
ATOM 945 C C . LEU A 1 121 ? -5.358 10.438 -17.042 1.00 70.31 121 LEU A C 1
ATOM 947 O O . LEU A 1 121 ? -5.005 10.139 -15.905 1.00 70.31 121 LEU A O 1
ATOM 951 N N . TYR A 1 122 ? -4.671 11.262 -17.831 1.00 72.88 122 TYR A N 1
ATOM 952 C CA . TYR A 1 122 ? -3.388 11.845 -17.481 1.00 72.88 122 TYR A C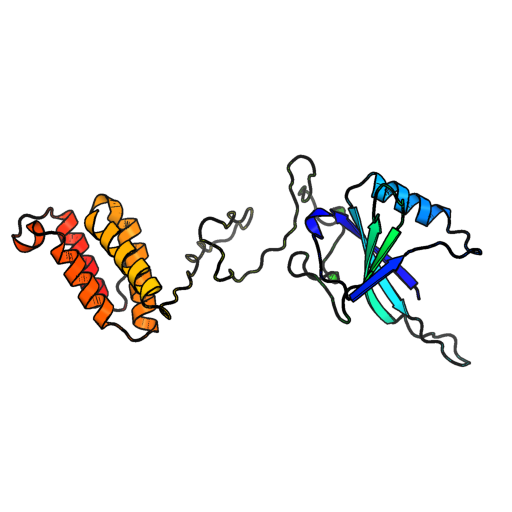A 1
ATOM 953 C C . TYR A 1 122 ? -3.376 13.345 -17.798 1.00 72.88 122 TYR A C 1
ATOM 955 O O . TYR A 1 122 ? -3.694 13.748 -18.921 1.00 72.88 122 TYR A O 1
ATOM 963 N N . ASP A 1 123 ? -3.016 14.168 -16.814 1.00 73.38 123 ASP A N 1
ATOM 964 C CA . ASP A 1 123 ? -2.779 15.605 -16.984 1.00 73.38 123 ASP A CA 1
ATOM 965 C C . ASP A 1 123 ? -1.618 16.067 -16.096 1.00 73.38 123 ASP A C 1
ATOM 967 O O . ASP A 1 123 ? -1.731 16.078 -14.868 1.00 73.38 123 ASP A O 1
ATOM 971 N N . ASP A 1 124 ? -0.521 16.504 -16.719 1.00 67.69 124 ASP A N 1
ATOM 972 C CA . ASP A 1 124 ? 0.646 17.059 -16.026 1.00 67.69 124 ASP A CA 1
ATOM 973 C C . ASP A 1 124 ? 0.331 18.346 -15.243 1.00 67.69 124 ASP A C 1
ATOM 975 O O . ASP A 1 124 ? 1.028 18.658 -14.275 1.00 67.69 124 ASP A O 1
ATOM 979 N N . ARG A 1 125 ? -0.679 19.124 -15.660 1.00 70.25 125 ARG A N 1
ATOM 980 C CA . ARG A 1 125 ? -1.035 20.409 -15.030 1.00 70.25 125 ARG A CA 1
ATOM 981 C C . ARG A 1 125 ? -1.760 20.203 -13.712 1.00 70.25 125 ARG A C 1
ATOM 983 O O . ARG A 1 125 ? -1.440 20.866 -12.728 1.00 70.25 125 ARG A O 1
ATOM 990 N N . ASP A 1 126 ? -2.688 19.254 -13.711 1.00 74.50 126 ASP A N 1
ATOM 991 C CA . ASP A 1 126 ? -3.530 18.939 -12.559 1.00 74.50 126 ASP A CA 1
ATOM 992 C C . ASP A 1 126 ? -2.961 17.777 -11.725 1.00 74.50 126 ASP A C 1
ATOM 994 O O . ASP A 1 126 ? -3.504 17.432 -10.676 1.00 74.50 126 ASP A O 1
ATOM 998 N N . GLY A 1 127 ? -1.849 17.177 -12.173 1.00 70.44 127 GLY A N 1
ATOM 999 C CA . GLY A 1 127 ? -1.207 16.033 -11.525 1.00 70.44 127 GLY A CA 1
ATOM 1000 C C . GLY A 1 127 ? -2.070 14.770 -11.554 1.00 70.44 127 GLY A C 1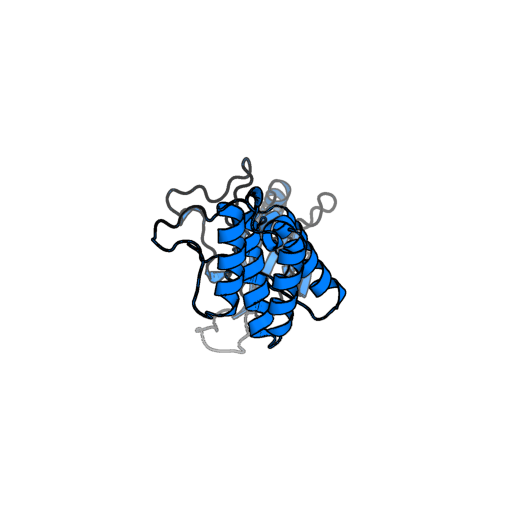
ATOM 1001 O O . GLY A 1 127 ? -1.909 13.897 -10.700 1.00 70.44 127 GLY A O 1
ATOM 1002 N N . SER A 1 128 ? -3.012 14.692 -12.497 1.00 81.50 128 SER A N 1
ATOM 1003 C CA . SER A 1 128 ? -3.890 13.538 -12.659 1.00 81.50 128 SER A CA 1
ATOM 1004 C C . SER A 1 128 ? -3.116 12.402 -13.314 1.00 81.50 128 SER A C 1
ATOM 1006 O O . SER A 1 128 ? -2.480 12.598 -14.350 1.00 81.50 128 SER A O 1
ATOM 1008 N N . SER A 1 129 ? -3.170 11.219 -12.708 1.00 85.81 129 SER A N 1
ATOM 1009 C CA . SER A 1 129 ? -2.537 10.004 -13.213 1.00 85.81 129 SER A CA 1
ATOM 1010 C C . SER A 1 129 ? -3.423 8.793 -12.908 1.00 85.81 129 SER A C 1
ATOM 1012 O O . SER A 1 129 ? -4.056 8.750 -11.845 1.00 85.81 129 SER A O 1
ATOM 1014 N N . PRO A 1 130 ? -3.467 7.776 -13.794 1.00 86.50 130 PRO A N 1
ATOM 1015 C CA . PRO A 1 130 ? -4.130 6.510 -13.491 1.00 86.50 130 PRO A CA 1
ATOM 1016 C C . PRO A 1 130 ? -3.346 5.674 -12.462 1.00 86.50 130 PRO A C 1
ATOM 1018 O O . PRO A 1 130 ? -3.842 4.647 -11.996 1.00 86.50 130 PRO A O 1
ATOM 1021 N N . PHE A 1 131 ? -2.133 6.105 -12.098 1.00 89.25 131 PHE A N 1
ATOM 1022 C CA . PHE A 1 131 ? -1.255 5.446 -11.142 1.00 89.25 131 PHE A CA 1
ATOM 1023 C C . PHE A 1 131 ? -1.146 6.250 -9.832 1.00 89.25 131 PHE A C 1
ATOM 1025 O O . PHE A 1 131 ? -1.254 7.476 -9.840 1.00 89.25 131 PHE A O 1
ATOM 1032 N N . PRO A 1 132 ? -0.913 5.589 -8.681 1.00 87.81 132 PRO A N 1
ATOM 1033 C CA . PRO A 1 132 ? -0.760 4.146 -8.501 1.00 87.81 132 PRO A CA 1
ATOM 1034 C C . PRO A 1 132 ? -2.095 3.380 -8.574 1.00 87.81 132 PRO A C 1
ATOM 1036 O O . PRO A 1 132 ? -3.111 3.824 -8.035 1.00 87.81 132 PRO A O 1
ATOM 1039 N N . VAL A 1 133 ? -2.078 2.182 -9.168 1.00 85.19 133 VAL A N 1
ATOM 1040 C CA . VAL A 1 133 ? -3.198 1.232 -9.113 1.00 85.19 133 VAL A CA 1
ATOM 1041 C C . VAL A 1 133 ? -3.462 0.870 -7.652 1.00 85.19 133 VAL A C 1
ATOM 1043 O O . VAL A 1 133 ? -2.560 0.473 -6.912 1.00 85.19 133 VAL A O 1
ATOM 1046 N N . ARG A 1 134 ? -4.714 1.032 -7.215 1.00 71.12 134 ARG A N 1
ATOM 1047 C CA . ARG A 1 134 ? -5.113 0.749 -5.834 1.00 71.12 134 ARG A CA 1
ATOM 1048 C C . ARG A 1 134 ? -5.211 -0.757 -5.616 1.00 71.12 134 ARG A C 1
ATOM 1050 O O . ARG A 1 134 ? -5.826 -1.464 -6.410 1.00 71.12 134 ARG A O 1
ATOM 1057 N N . VAL A 1 135 ? -4.662 -1.232 -4.502 1.00 67.19 135 VAL A N 1
ATOM 1058 C CA . VAL A 1 135 ? -4.891 -2.603 -4.037 1.00 67.19 135 VAL A CA 1
ATOM 1059 C C . VAL A 1 135 ? -6.268 -2.707 -3.365 1.00 67.19 135 VAL A C 1
ATOM 1061 O O . VAL A 1 135 ? -6.668 -1.769 -2.668 1.00 67.19 135 VAL A O 1
ATOM 1064 N N . PRO A 1 136 ? -7.008 -3.813 -3.569 1.00 63.59 136 PRO A N 1
ATOM 1065 C CA . PRO A 1 136 ? -8.322 -4.009 -2.954 1.00 63.59 136 PRO A CA 1
ATOM 1066 C C . PRO A 1 136 ? -8.230 -4.095 -1.424 1.00 63.59 136 PRO A C 1
ATOM 1068 O O . PRO A 1 136 ? -9.089 -3.560 -0.722 1.00 63.59 136 PRO A O 1
ATOM 1071 N N . ASP A 1 137 ? -7.148 -4.687 -0.911 1.00 66.75 137 ASP A N 1
ATOM 1072 C CA . ASP A 1 137 ? -6.914 -4.839 0.521 1.00 66.75 137 ASP A CA 1
ATOM 1073 C C . ASP A 1 137 ? -6.143 -3.651 1.094 1.00 66.75 137 ASP A C 1
ATOM 1075 O O . ASP A 1 137 ? -5.054 -3.289 0.639 1.00 66.75 137 ASP A O 1
ATOM 1079 N N . ARG A 1 138 ? -6.695 -3.044 2.148 1.00 69.56 138 ARG A N 1
ATOM 1080 C CA . ARG A 1 138 ? -6.017 -1.959 2.860 1.00 69.56 138 ARG A CA 1
ATOM 1081 C C . ARG A 1 138 ? -4.919 -2.519 3.754 1.00 69.56 138 ARG A C 1
ATOM 1083 O O . ARG A 1 138 ? -5.153 -3.398 4.584 1.00 69.56 138 ARG A O 1
ATOM 1090 N N . LEU A 1 139 ? -3.730 -1.941 3.622 1.00 75.75 139 LEU A N 1
ATOM 1091 C CA . LEU A 1 139 ? -2.598 -2.243 4.488 1.00 75.75 139 LEU A CA 1
ATOM 1092 C C . LEU A 1 139 ? -2.883 -1.768 5.916 1.00 75.75 139 LEU A C 1
ATOM 1094 O O . LEU A 1 139 ? -3.505 -0.726 6.130 1.00 75.75 139 LEU A O 1
ATOM 1098 N N . SER A 1 140 ? -2.390 -2.517 6.900 1.00 78.88 140 SER A N 1
ATOM 1099 C CA . SER A 1 140 ? -2.712 -2.317 8.320 1.00 78.88 140 SER A CA 1
ATOM 1100 C C . SER A 1 140 ? -2.306 -0.959 8.892 1.00 78.88 140 SER A C 1
ATOM 1102 O O . SER A 1 140 ? -2.894 -0.501 9.870 1.00 78.88 140 SER A O 1
ATOM 1104 N N . TYR A 1 141 ? -1.327 -0.304 8.273 1.00 77.50 141 TYR A N 1
ATOM 1105 C CA . TYR A 1 141 ? -0.811 0.997 8.687 1.00 77.50 141 TYR A CA 1
ATOM 1106 C C . TYR A 1 141 ? -1.488 2.184 7.987 1.00 77.50 141 TYR A C 1
ATOM 1108 O O . TYR A 1 141 ? -1.215 3.325 8.354 1.00 77.50 141 TYR A O 1
ATOM 1116 N N . VAL A 1 142 ? -2.345 1.956 6.983 1.00 70.44 142 VAL A N 1
ATOM 1117 C CA . VAL A 1 142 ? -3.022 3.043 6.261 1.00 70.44 142 VAL A CA 1
ATOM 1118 C C . VAL A 1 142 ? -4.204 3.540 7.104 1.00 70.44 142 VAL A C 1
ATOM 1120 O O . VAL A 1 142 ? -5.147 2.780 7.340 1.00 70.44 142 VAL A O 1
ATOM 1123 N N . PRO A 1 143 ? -4.188 4.801 7.579 1.00 64.25 143 PRO A N 1
ATOM 1124 C CA . PRO A 1 143 ? -5.269 5.326 8.400 1.00 64.25 143 PRO A CA 1
ATOM 1125 C C . PRO A 1 143 ? -6.545 5.544 7.577 1.00 64.25 143 PRO A C 1
ATOM 1127 O O . PRO A 1 143 ? -6.504 5.822 6.380 1.00 64.25 143 PRO A O 1
ATOM 1130 N N . GLU A 1 144 ? -7.695 5.475 8.251 1.00 59.94 144 GLU A N 1
ATOM 1131 C CA . GLU A 1 144 ? -9.037 5.579 7.654 1.00 59.94 144 GLU A CA 1
ATOM 1132 C C . GLU A 1 144 ? -9.230 6.846 6.797 1.00 59.94 144 GLU A C 1
ATOM 1134 O O . GLU A 1 144 ? -9.922 6.807 5.783 1.00 59.94 144 GLU A O 1
ATOM 1139 N N . THR A 1 145 ? -8.564 7.945 7.165 1.00 56.59 145 THR A N 1
ATOM 1140 C CA . THR A 1 145 ? -8.664 9.268 6.527 1.00 56.59 145 THR A CA 1
ATOM 1141 C C . THR A 1 145 ? -7.767 9.461 5.304 1.00 56.59 145 THR A C 1
ATOM 1143 O O . THR A 1 145 ? -7.889 10.480 4.635 1.00 56.59 145 THR A O 1
ATOM 1146 N N . ALA A 1 146 ? -6.849 8.534 5.011 1.00 53.00 146 ALA A N 1
ATOM 1147 C CA . ALA A 1 146 ? -5.910 8.659 3.890 1.00 53.00 146 ALA A CA 1
ATOM 1148 C C . ALA A 1 146 ? -6.443 8.062 2.574 1.00 53.00 146 ALA A C 1
ATOM 1150 O O . ALA A 1 146 ? -5.726 8.038 1.577 1.00 53.00 146 ALA A O 1
ATOM 1151 N N . ALA A 1 147 ? -7.682 7.562 2.555 1.00 49.69 147 ALA A N 1
ATOM 1152 C CA . ALA A 1 147 ? -8.289 6.994 1.360 1.0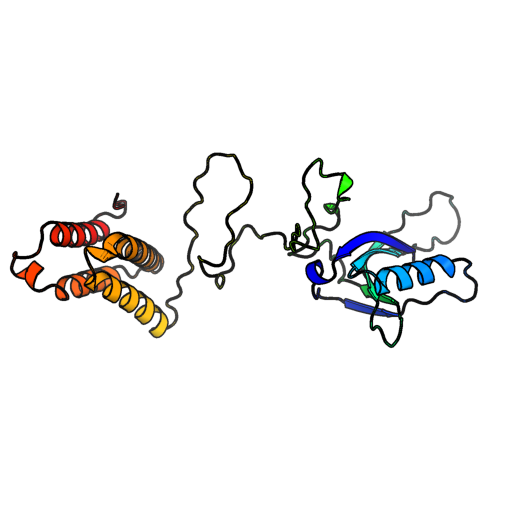0 49.69 147 ALA A CA 1
ATOM 1153 C C . ALA A 1 147 ? -9.066 8.072 0.578 1.00 49.69 147 ALA A C 1
ATOM 1155 O O . ALA A 1 147 ? -10.115 8.511 1.053 1.00 49.69 147 ALA A O 1
ATOM 1156 N N . PRO A 1 148 ? -8.622 8.483 -0.623 1.00 46.97 148 PRO A N 1
ATOM 1157 C CA . PRO A 1 148 ? -9.472 9.262 -1.512 1.00 46.97 148 PRO A CA 1
ATOM 1158 C C . PRO A 1 148 ? -10.689 8.425 -1.927 1.00 46.97 148 PRO A C 1
ATOM 1160 O O . PRO A 1 148 ? -10.547 7.281 -2.378 1.00 46.97 148 PRO A O 1
ATOM 1163 N N . ALA A 1 149 ? -11.886 9.000 -1.766 1.00 45.38 149 ALA A N 1
ATOM 1164 C CA . ALA A 1 149 ? -13.145 8.420 -2.226 1.00 45.38 149 ALA A CA 1
ATOM 1165 C C . ALA A 1 149 ? -13.017 7.967 -3.690 1.00 45.38 149 ALA A C 1
ATOM 1167 O O . ALA A 1 149 ? -12.347 8.619 -4.491 1.00 45.38 149 ALA A O 1
ATOM 1168 N N . CYS A 1 150 ? -13.605 6.822 -4.033 1.00 39.66 150 CYS A N 1
ATOM 1169 C CA . CYS A 1 150 ? -13.653 6.348 -5.413 1.00 39.66 150 CYS A CA 1
ATOM 1170 C C . CYS A 1 150 ? -14.369 7.396 -6.286 1.00 39.66 150 CYS A C 1
ATOM 1172 O O . CYS A 1 150 ? -15.539 7.676 -6.016 1.00 39.66 150 CYS A O 1
ATOM 1174 N N . PRO A 1 151 ? -13.743 7.958 -7.333 1.00 37.94 151 PRO A N 1
ATOM 1175 C CA . PRO A 1 151 ? -14.491 8.617 -8.387 1.00 37.94 151 PRO A CA 1
ATOM 1176 C C . PRO A 1 151 ? -14.979 7.530 -9.354 1.00 37.94 151 PRO A C 1
ATOM 1178 O O . PRO A 1 151 ? -14.172 6.819 -9.941 1.00 37.94 151 PRO A O 1
ATOM 1181 N N . GLY A 1 152 ? -16.295 7.381 -9.508 1.00 41.09 152 GLY A N 1
ATOM 1182 C CA . GLY A 1 152 ? -16.873 6.620 -10.623 1.00 41.09 152 GLY A CA 1
ATOM 1183 C C . GLY A 1 152 ? -17.092 5.125 -10.380 1.00 41.09 152 GLY A C 1
ATOM 1184 O O . GLY A 1 152 ? -16.454 4.280 -10.990 1.00 41.09 152 GLY A O 1
ATOM 1185 N N . GLY A 1 153 ? -18.076 4.801 -9.544 1.00 34.59 153 GLY A N 1
ATOM 1186 C CA . GLY A 1 153 ? -18.724 3.491 -9.522 1.00 34.59 153 GLY A CA 1
ATOM 1187 C C . GLY A 1 153 ? -20.214 3.685 -9.282 1.00 34.59 153 GLY A C 1
ATOM 1188 O O . GLY A 1 153 ? -20.680 3.574 -8.151 1.00 34.59 153 GLY A O 1
ATOM 1189 N N . ALA A 1 154 ? -20.959 4.060 -10.323 1.00 36.81 154 ALA A N 1
ATOM 1190 C CA . ALA A 1 154 ? -22.416 4.063 -10.279 1.00 36.81 154 ALA A CA 1
ATOM 1191 C C . ALA A 1 154 ? -22.894 2.603 -10.176 1.00 36.81 154 ALA A C 1
ATOM 1193 O O . ALA A 1 154 ? -23.003 1.910 -11.181 1.00 36.81 154 ALA A O 1
ATOM 1194 N N . GLY A 1 155 ? -23.093 2.111 -8.951 1.00 36.06 155 GLY A N 1
ATOM 1195 C CA . GLY A 1 155 ? -23.471 0.717 -8.710 1.00 36.06 155 GLY A CA 1
ATOM 1196 C C . GLY A 1 155 ? -23.532 0.341 -7.230 1.00 36.06 155 GLY A C 1
ATOM 1197 O O . GLY A 1 155 ? -22.647 -0.331 -6.722 1.00 36.06 155 GLY A O 1
ATOM 1198 N N . THR A 1 156 ? -24.572 0.818 -6.542 1.00 41.69 156 THR A N 1
ATOM 1199 C CA . THR A 1 156 ? -25.353 0.108 -5.499 1.00 41.69 156 THR A CA 1
ATOM 1200 C C . THR A 1 156 ? -24.660 -0.851 -4.515 1.00 41.69 156 THR A C 1
ATOM 1202 O O . THR A 1 156 ? -25.232 -1.887 -4.180 1.00 41.69 156 THR A O 1
ATOM 1205 N N . VAL A 1 157 ? -23.509 -0.500 -3.943 1.00 38.44 157 VAL A N 1
ATOM 1206 C CA . VAL A 1 157 ? -23.091 -1.072 -2.652 1.00 38.44 157 VAL A CA 1
ATOM 1207 C C . VAL A 1 157 ? -22.586 0.073 -1.773 1.00 38.44 157 VAL A C 1
ATOM 1209 O O . VAL A 1 157 ? -21.623 0.737 -2.165 1.00 38.44 157 VAL A O 1
ATOM 1212 N N . PRO A 1 158 ? -23.223 0.376 -0.622 1.00 39.81 158 PRO A N 1
ATOM 1213 C CA . PRO A 1 158 ? -22.639 1.320 0.325 1.00 39.81 158 PRO A CA 1
ATOM 1214 C C . PRO A 1 158 ? -21.236 0.812 0.677 1.00 39.81 158 PRO A C 1
ATOM 1216 O O . PRO A 1 158 ? -21.090 -0.392 0.904 1.00 39.81 158 PRO A O 1
ATOM 1219 N N . PRO A 1 159 ? -20.196 1.666 0.678 1.00 48.41 159 PRO A N 1
ATOM 1220 C CA . PRO A 1 159 ? -18.852 1.210 0.989 1.00 48.41 159 PRO A CA 1
ATOM 1221 C C . PRO A 1 159 ? -18.905 0.538 2.358 1.00 48.41 159 PRO A C 1
ATOM 1223 O O . PRO A 1 159 ? -19.275 1.178 3.344 1.00 48.41 159 PRO A O 1
ATOM 1226 N N . ALA A 1 160 ? -18.615 -0.766 2.400 1.00 52.03 160 ALA A N 1
ATOM 1227 C CA . ALA A 1 160 ? -18.498 -1.494 3.653 1.00 52.03 160 ALA A CA 1
ATOM 1228 C C . ALA A 1 160 ? -17.564 -0.688 4.562 1.00 52.03 160 ALA A C 1
ATOM 1230 O O . ALA A 1 160 ? -16.508 -0.239 4.100 1.00 52.03 160 ALA A O 1
ATOM 1231 N N . GLU A 1 161 ? -17.980 -0.436 5.810 1.00 56.22 161 GLU A N 1
ATOM 1232 C CA . GLU A 1 161 ? -17.152 0.339 6.732 1.00 56.22 161 GLU A CA 1
ATOM 1233 C C . GLU A 1 161 ? -15.739 -0.261 6.753 1.00 56.22 161 GLU A C 1
ATOM 1235 O O . GLU A 1 161 ? -15.590 -1.481 6.891 1.00 56.22 161 GLU A O 1
ATOM 1240 N N . PRO A 1 162 ? -14.695 0.563 6.561 1.00 62.00 162 PRO A N 1
ATOM 1241 C CA . PRO A 1 162 ? -13.349 0.054 6.390 1.00 62.00 162 PRO A CA 1
ATOM 1242 C C . PRO A 1 162 ? -12.915 -0.681 7.657 1.00 62.00 162 PRO A C 1
ATOM 1244 O O . PRO A 1 162 ? -12.847 -0.102 8.744 1.00 62.00 162 PRO A O 1
ATOM 1247 N N . PHE A 1 163 ? -12.601 -1.966 7.504 1.00 65.44 163 PHE A N 1
ATOM 1248 C CA . PHE A 1 163 ? -12.065 -2.787 8.579 1.00 65.44 163 PHE A CA 1
ATOM 1249 C C . PHE A 1 163 ? -10.785 -2.148 9.136 1.00 65.44 163 PHE A C 1
ATOM 1251 O O . PHE A 1 163 ? -9.856 -1.827 8.390 1.00 65.44 163 PHE A O 1
ATOM 1258 N N . ARG A 1 164 ? -10.736 -1.952 10.457 1.00 73.19 164 ARG A N 1
ATOM 1259 C CA . ARG A 1 164 ? -9.581 -1.381 11.154 1.00 73.19 164 ARG A CA 1
ATOM 1260 C C . ARG A 1 164 ? -8.886 -2.467 11.960 1.00 73.19 164 ARG A C 1
ATOM 1262 O O . ARG A 1 164 ? -9.479 -3.015 12.885 1.00 73.19 164 ARG A O 1
ATOM 1269 N N . TYR A 1 165 ? -7.617 -2.716 11.650 1.00 81.81 165 TYR A N 1
ATOM 1270 C CA . TYR A 1 165 ? -6.783 -3.633 12.421 1.00 81.81 165 TYR A CA 1
ATOM 1271 C C . TYR A 1 165 ? -6.625 -3.133 13.863 1.00 81.81 165 TYR A C 1
ATOM 1273 O O . TYR A 1 165 ? -6.322 -1.962 14.103 1.00 81.81 165 TYR A O 1
ATOM 1281 N N . VAL A 1 166 ? -6.826 -4.038 14.818 1.00 88.38 166 VAL A N 1
ATOM 1282 C CA . VAL A 1 166 ? -6.629 -3.811 16.252 1.00 88.38 166 VAL A CA 1
ATOM 1283 C C . VAL A 1 166 ? -5.553 -4.781 16.713 1.00 88.38 166 VAL A C 1
ATOM 1285 O O . VAL A 1 166 ? -5.654 -5.964 16.423 1.00 88.38 166 VAL A O 1
ATOM 1288 N N . SER A 1 167 ? -4.531 -4.312 17.424 1.00 90.81 167 SER A N 1
ATOM 1289 C CA . SER A 1 167 ? -3.484 -5.168 17.992 1.00 90.81 167 SER A CA 1
ATOM 1290 C C . SER A 1 167 ? -3.332 -4.842 19.468 1.00 90.81 167 SER A C 1
ATOM 1292 O O . SER A 1 167 ? -3.044 -3.697 19.804 1.00 90.81 167 SER A O 1
ATOM 1294 N N . TRP A 1 168 ? -3.538 -5.837 20.335 1.00 94.44 168 TRP A N 1
ATOM 1295 C CA . TRP A 1 168 ? -3.376 -5.727 21.793 1.00 94.44 168 TRP A CA 1
ATOM 1296 C C . TRP A 1 168 ? -2.214 -6.577 22.311 1.00 94.44 168 TRP A C 1
ATOM 1298 O O . TRP A 1 168 ? -2.197 -6.990 23.465 1.00 94.44 168 TRP A O 1
ATOM 1308 N N . VAL A 1 169 ? -1.213 -6.819 21.458 1.00 92.50 169 VAL A N 1
ATOM 1309 C CA . VAL A 1 169 ? 0.005 -7.559 21.833 1.00 92.50 169 VAL A CA 1
ATOM 1310 C C . VAL A 1 169 ? 0.774 -6.837 22.948 1.00 92.50 169 VAL A C 1
ATOM 1312 O O . VAL A 1 169 ? 1.431 -7.477 23.763 1.00 92.50 169 VAL A O 1
ATOM 1315 N N . SER A 1 170 ? 0.679 -5.504 23.015 1.00 94.00 170 SER A N 1
ATOM 1316 C CA . SER A 1 170 ? 1.267 -4.701 24.089 1.00 94.00 170 SER A CA 1
ATOM 1317 C C . SER A 1 170 ? 0.184 -4.141 25.023 1.00 94.00 170 SER A C 1
ATOM 1319 O O . SER A 1 170 ? -0.810 -3.586 24.534 1.00 94.00 170 SER A O 1
ATOM 1321 N N . PRO A 1 171 ? 0.399 -4.146 26.355 1.00 92.69 171 PRO A N 1
ATOM 1322 C CA . PRO A 1 171 ? -0.499 -3.480 27.302 1.00 92.69 171 PRO A CA 1
ATOM 1323 C C . PRO A 1 171 ? -0.756 -2.007 26.948 1.00 92.69 171 PRO A C 1
ATOM 1325 O O . PRO A 1 171 ? -1.872 -1.508 27.096 1.00 92.69 171 PRO A O 1
ATOM 1328 N N . THR A 1 172 ? 0.251 -1.316 26.405 1.00 94.81 172 THR A N 1
ATOM 1329 C CA . THR A 1 172 ? 0.151 0.087 25.983 1.00 94.81 172 THR A CA 1
ATOM 1330 C C . THR A 1 172 ? -0.908 0.277 24.899 1.00 94.81 172 THR A C 1
ATOM 1332 O O . THR A 1 172 ? -1.714 1.201 24.981 1.00 94.81 172 THR A O 1
ATOM 1335 N N . THR A 1 173 ? -0.949 -0.610 23.900 1.00 93.19 173 THR A N 1
ATOM 1336 C CA . THR A 1 173 ? -1.909 -0.522 22.787 1.00 93.19 173 THR A CA 1
ATOM 1337 C C . THR A 1 173 ? -3.352 -0.748 23.235 1.00 93.19 173 THR A C 1
ATOM 1339 O O . THR A 1 173 ? -4.229 0.031 22.861 1.00 93.19 173 THR A O 1
ATOM 1342 N N . LEU A 1 174 ? -3.583 -1.724 24.120 1.00 94.31 174 LEU A N 1
ATOM 1343 C CA . LEU A 1 174 ? -4.883 -1.939 24.761 1.00 94.31 174 LEU A CA 1
ATOM 1344 C C . LEU A 1 174 ? -5.314 -0.703 25.563 1.00 94.31 174 LEU A C 1
ATOM 1346 O O . LEU A 1 174 ? -6.432 -0.208 25.424 1.00 94.31 174 LEU A O 1
ATOM 1350 N N . THR A 1 175 ? -4.395 -0.166 26.367 1.00 94.69 175 THR A N 1
ATOM 1351 C CA . THR A 1 175 ? -4.649 0.993 27.232 1.00 94.69 175 THR A CA 1
ATOM 1352 C C . THR A 1 175 ? -5.024 2.231 26.417 1.00 94.69 175 THR A C 1
ATOM 1354 O O . THR A 1 175 ? -5.909 2.987 26.812 1.00 94.69 175 THR A O 1
ATOM 1357 N N . VAL A 1 176 ? -4.397 2.444 25.256 1.00 95.06 176 VAL A N 1
ATOM 1358 C CA . VAL A 1 176 ? -4.734 3.548 24.344 1.00 95.06 176 VAL A CA 1
ATOM 1359 C C . VAL A 1 176 ? -6.157 3.415 23.797 1.00 95.06 176 VAL A C 1
ATOM 1361 O O . VAL A 1 176 ? -6.888 4.408 23.793 1.00 95.06 176 VAL A O 1
ATOM 1364 N N . ASP A 1 177 ? -6.568 2.220 23.367 1.00 94.75 177 ASP A N 1
ATOM 1365 C CA . ASP A 1 177 ? -7.926 1.983 22.861 1.00 94.75 177 ASP A CA 1
ATOM 1366 C C . ASP A 1 177 ? -8.984 2.193 23.956 1.00 94.75 177 ASP A C 1
ATOM 1368 O O . ASP A 1 177 ? -9.957 2.923 23.740 1.00 94.75 177 ASP A O 1
ATOM 1372 N N . VAL A 1 178 ? -8.756 1.641 25.153 1.00 95.88 178 VAL A N 1
ATOM 1373 C CA . VAL A 1 178 ? -9.644 1.820 26.314 1.00 95.88 178 VAL A CA 1
ATOM 1374 C C . VAL A 1 178 ? -9.727 3.294 26.715 1.00 95.88 178 VAL A C 1
ATOM 1376 O O . VAL A 1 178 ? -10.819 3.843 26.837 1.00 95.88 178 VAL A O 1
ATOM 1379 N N . ASN A 1 179 ? -8.595 3.990 26.842 1.00 95.81 179 ASN A N 1
ATOM 1380 C CA . ASN A 1 179 ? -8.580 5.408 27.209 1.00 95.81 179 ASN A CA 1
ATOM 1381 C C . ASN A 1 179 ? -9.244 6.296 26.152 1.00 95.81 179 ASN A C 1
ATOM 1383 O O . ASN A 1 179 ? -9.927 7.264 26.499 1.00 95.81 179 ASN A O 1
ATOM 1387 N N . LYS A 1 180 ? -9.073 5.984 24.859 1.00 95.50 180 LYS A N 1
ATOM 1388 C CA . LYS A 1 180 ? -9.768 6.691 23.776 1.00 95.50 180 LYS A CA 1
ATOM 1389 C C . LYS A 1 180 ? -11.279 6.557 23.938 1.00 95.50 180 LYS A C 1
ATOM 1391 O O . LYS A 1 180 ? -11.981 7.565 23.820 1.00 95.50 180 LYS A O 1
ATOM 1396 N N . LEU A 1 181 ? -11.753 5.348 24.224 1.00 96.06 181 LEU A N 1
ATOM 1397 C CA . LEU A 1 181 ? -13.163 5.073 24.443 1.00 96.06 181 LEU A CA 1
ATOM 1398 C C . LEU A 1 181 ? -13.691 5.777 25.698 1.00 96.06 181 LEU A C 1
ATOM 1400 O O . LEU A 1 181 ? -14.673 6.502 25.592 1.00 96.06 181 LEU A O 1
ATOM 1404 N N . LEU A 1 182 ? -13.014 5.667 26.845 1.00 96.44 182 LEU A N 1
ATOM 1405 C CA . LEU A 1 182 ? -13.413 6.340 28.090 1.00 96.44 182 LEU A CA 1
ATOM 1406 C C . LEU A 1 182 ? -13.450 7.868 27.933 1.00 96.44 182 LEU A C 1
ATOM 1408 O O . LEU A 1 182 ? -14.355 8.531 28.437 1.00 96.44 182 LEU A O 1
ATOM 1412 N N . ARG A 1 183 ? -12.511 8.450 27.175 1.00 96.50 183 ARG A N 1
ATOM 1413 C CA . ARG A 1 183 ? -12.511 9.886 26.853 1.00 96.50 183 ARG A CA 1
ATOM 1414 C C . ARG A 1 183 ? -13.733 10.301 26.033 1.00 96.50 183 ARG A C 1
ATOM 1416 O O . ARG A 1 183 ? -14.244 11.399 26.235 1.00 96.50 183 ARG A O 1
ATOM 1423 N N . LEU A 1 184 ? -14.176 9.466 25.092 1.00 96.19 184 LEU A N 1
ATOM 1424 C CA . LEU A 1 184 ? -15.422 9.693 24.351 1.00 96.19 184 LEU A CA 1
ATOM 1425 C C . LEU A 1 184 ? -16.645 9.446 25.239 1.00 96.19 184 LEU A C 1
ATOM 1427 O O . LEU A 1 184 ? -17.605 10.205 25.156 1.00 96.19 184 LEU A O 1
ATOM 1431 N N . GLY A 1 185 ? -16.562 8.448 26.120 1.00 95.38 185 GLY A N 1
ATOM 1432 C CA . GLY A 1 185 ? -17.581 8.079 27.092 1.00 95.38 185 GLY A CA 1
ATOM 1433 C C . GLY A 1 185 ? -17.939 9.242 28.000 1.00 95.38 185 GLY A C 1
ATOM 1434 O O . GLY A 1 185 ? -19.110 9.557 28.087 1.00 95.38 185 GLY A O 1
ATOM 1435 N N . ARG A 1 186 ? -16.951 9.966 28.550 1.00 94.75 186 ARG A N 1
ATOM 1436 C CA . ARG A 1 186 ? -17.144 11.189 29.369 1.00 94.75 186 ARG A CA 1
ATOM 1437 C C . ARG A 1 186 ? -17.791 12.369 28.634 1.00 94.75 186 ARG A C 1
ATOM 1439 O O . ARG A 1 186 ? -18.089 13.387 29.249 1.00 94.75 186 ARG A O 1
ATOM 1446 N N . ARG A 1 187 ? -17.949 12.272 27.313 1.00 94.31 187 ARG A N 1
ATOM 1447 C CA . ARG A 1 187 ? -18.558 13.299 26.457 1.00 94.31 187 ARG A CA 1
ATOM 1448 C C . ARG A 1 187 ? -19.915 12.861 25.915 1.00 94.31 187 ARG A C 1
ATOM 1450 O O . ARG A 1 187 ? -20.378 13.417 24.923 1.00 94.31 187 ARG A O 1
ATOM 1457 N N . LEU A 1 188 ? -20.531 11.842 26.504 1.00 92.19 188 LEU A N 1
ATOM 1458 C CA . LEU A 1 188 ? -21.923 11.520 26.229 1.00 92.19 188 LEU A CA 1
ATOM 1459 C C . LEU A 1 188 ? -22.838 12.586 26.861 1.00 92.19 188 LEU A C 1
ATOM 1461 O O . LEU A 1 188 ? -22.556 13.032 27.977 1.00 92.19 188 LEU A O 1
ATOM 1465 N N . PRO A 1 189 ? -23.932 12.976 26.178 1.00 92.81 189 PRO A N 1
ATOM 1466 C CA . PRO A 1 189 ? -24.405 12.463 24.883 1.00 92.81 189 PRO A CA 1
ATOM 1467 C C . PRO A 1 189 ? -23.733 13.084 23.635 1.00 92.81 189 PRO A C 1
ATOM 1469 O O . PRO A 1 189 ? -23.840 12.510 22.554 1.00 92.81 189 PRO A O 1
ATOM 1472 N N . ASP A 1 190 ? -23.000 14.194 23.755 1.00 93.62 190 ASP A N 1
ATOM 1473 C CA . ASP A 1 190 ? -22.476 14.991 22.624 1.00 93.62 190 ASP A CA 1
ATOM 1474 C C . ASP A 1 190 ? -21.628 14.213 21.601 1.00 93.62 190 ASP A C 1
ATOM 1476 O O . ASP A 1 190 ? -21.567 14.560 20.419 1.00 93.62 190 ASP A O 1
ATOM 1480 N N . LYS A 1 191 ? -20.906 13.180 22.050 1.00 94.62 191 LYS A N 1
ATOM 1481 C CA . LYS A 1 191 ? -20.026 12.348 21.210 1.00 94.62 191 LYS A CA 1
ATOM 1482 C C . LYS A 1 191 ? -20.533 10.919 21.018 1.00 94.62 191 LYS A C 1
ATOM 1484 O O . LYS A 1 191 ? -19.732 10.052 20.670 1.00 94.62 191 LYS A O 1
ATOM 1489 N N . ALA A 1 192 ? -21.838 10.681 21.172 1.00 93.19 192 ALA A N 1
ATOM 1490 C CA . ALA A 1 192 ? -22.453 9.354 21.068 1.00 93.19 192 ALA A CA 1
ATOM 1491 C C . ALA A 1 192 ? -22.075 8.590 19.788 1.00 93.19 192 ALA A C 1
ATOM 1493 O O . ALA A 1 192 ? -21.605 7.460 19.886 1.00 93.19 192 ALA A O 1
ATOM 1494 N N . ALA A 1 193 ? -22.165 9.209 18.606 1.00 91.69 193 ALA A N 1
ATOM 1495 C CA . ALA A 1 193 ? -21.829 8.538 17.342 1.00 91.69 193 ALA A CA 1
ATOM 1496 C C . ALA A 1 193 ? -20.380 8.008 17.310 1.00 91.69 193 ALA A C 1
ATOM 1498 O O . ALA A 1 193 ? -20.131 6.851 16.974 1.00 91.69 193 ALA A O 1
ATOM 1499 N N . LEU A 1 194 ? -19.412 8.835 17.724 1.00 92.31 194 LEU A N 1
ATOM 1500 C CA . LEU A 1 194 ? -18.006 8.425 17.796 1.00 92.31 194 LEU A CA 1
ATOM 1501 C C . LEU A 1 194 ? -17.771 7.401 18.909 1.00 92.31 194 LEU A C 1
ATOM 1503 O O . LEU A 1 194 ? -16.981 6.480 18.726 1.00 92.31 194 LEU A O 1
ATOM 1507 N N . PHE A 1 195 ? -18.451 7.548 20.046 1.00 95.38 195 PHE A N 1
ATOM 1508 C CA . PHE A 1 195 ? -18.371 6.600 21.150 1.00 95.38 195 PHE A CA 1
ATOM 1509 C C . PHE A 1 195 ? -18.838 5.204 20.725 1.00 95.38 195 PHE A C 1
ATOM 1511 O O . PHE A 1 195 ? -18.077 4.254 20.872 1.00 95.38 195 PHE A O 1
ATOM 1518 N N . PHE A 1 196 ? -20.032 5.070 20.139 1.00 94.19 196 PHE A N 1
ATOM 1519 C CA . PHE A 1 196 ? -20.574 3.766 19.742 1.00 94.19 196 PHE A CA 1
ATOM 1520 C C . PHE A 1 196 ? -19.808 3.125 18.584 1.00 94.19 196 PHE A C 1
ATOM 1522 O O . PHE A 1 196 ? -19.647 1.903 18.579 1.00 94.19 196 PHE A O 1
ATOM 1529 N N . LYS A 1 197 ? -19.258 3.919 17.654 1.00 91.06 197 LYS A N 1
ATOM 1530 C CA . LYS A 1 197 ? -18.335 3.408 16.626 1.00 91.06 197 LYS A CA 1
ATOM 1531 C C . LYS A 1 197 ? -17.099 2.764 17.262 1.00 91.06 197 LYS A C 1
ATOM 1533 O O . LYS A 1 197 ? -16.719 1.642 16.930 1.00 91.06 197 LYS A O 1
ATOM 1538 N N . GLU A 1 198 ? -16.478 3.453 18.216 1.00 93.00 198 GLU A N 1
ATOM 1539 C CA . GLU A 1 198 ? -15.286 2.963 18.918 1.00 93.00 198 GLU A CA 1
ATOM 1540 C C . GLU A 1 198 ? -15.601 1.796 19.861 1.00 93.00 198 GLU A C 1
ATOM 1542 O O . GLU A 1 198 ? -14.820 0.848 19.928 1.00 93.00 198 GLU A O 1
ATOM 1547 N N . PHE A 1 199 ? -16.753 1.827 20.534 1.00 94.00 199 PHE A N 1
ATOM 1548 C CA . PHE A 1 199 ? -17.234 0.746 21.390 1.00 94.00 199 PHE A CA 1
ATOM 1549 C C . PHE A 1 199 ? -17.484 -0.527 20.584 1.00 94.00 199 PHE A C 1
ATOM 1551 O O . PHE A 1 199 ? -17.027 -1.595 20.975 1.00 94.00 199 PHE A O 1
ATOM 1558 N N . THR A 1 200 ? -18.134 -0.414 19.422 1.00 91.94 200 THR A N 1
ATOM 1559 C CA . THR A 1 200 ? -18.355 -1.548 18.515 1.00 91.94 200 THR A CA 1
ATOM 1560 C C . THR A 1 200 ? -17.027 -2.135 18.047 1.00 91.94 200 THR A C 1
ATOM 1562 O O . THR A 1 200 ? -16.864 -3.350 18.077 1.00 91.94 200 THR A O 1
ATOM 1565 N N . ARG A 1 201 ? -16.033 -1.298 17.704 1.00 90.69 201 ARG A N 1
ATOM 1566 C CA . ARG A 1 201 ? -14.688 -1.791 17.364 1.00 90.69 201 ARG A CA 1
ATOM 1567 C C . ARG A 1 201 ? -14.042 -2.544 18.531 1.00 90.69 201 ARG A C 1
ATOM 1569 O O . ARG A 1 201 ? -13.527 -3.640 18.322 1.00 90.69 201 ARG A O 1
ATOM 1576 N N . LEU A 1 202 ? -14.050 -1.957 19.732 1.00 93.06 202 LEU A N 1
ATOM 1577 C CA . LEU A 1 202 ? -13.469 -2.578 20.926 1.00 93.06 202 LEU A CA 1
ATOM 1578 C C . LEU A 1 202 ? -14.159 -3.916 21.229 1.00 93.06 202 LEU A C 1
ATOM 1580 O O . LEU A 1 202 ? -13.481 -4.906 21.474 1.00 93.06 202 LEU A O 1
ATOM 1584 N N . ARG A 1 203 ? -15.493 -3.956 21.140 1.00 92.12 203 ARG A N 1
ATOM 1585 C CA . ARG A 1 203 ? -16.314 -5.157 21.313 1.00 92.12 203 ARG A CA 1
ATOM 1586 C C . ARG A 1 203 ? -15.941 -6.250 20.321 1.00 92.12 203 ARG A C 1
ATOM 1588 O O . ARG A 1 203 ? -15.663 -7.363 20.748 1.00 92.12 203 ARG A O 1
ATOM 1595 N N . THR A 1 204 ? -15.882 -5.946 19.025 1.00 90.62 204 THR A N 1
ATOM 1596 C CA . THR A 1 204 ? -15.492 -6.927 18.001 1.00 90.62 204 THR A CA 1
ATOM 1597 C C . THR A 1 204 ? -14.099 -7.496 18.273 1.00 90.62 204 THR A C 1
ATOM 1599 O O . THR A 1 204 ? -13.911 -8.706 18.191 1.00 90.62 204 THR A O 1
ATOM 1602 N N . ALA A 1 205 ? -13.135 -6.649 18.653 1.00 92.25 205 ALA A N 1
ATOM 1603 C CA . ALA A 1 205 ? -11.785 -7.095 18.996 1.00 92.25 205 ALA A CA 1
ATOM 1604 C C . ALA A 1 205 ? -11.759 -7.958 20.270 1.00 92.25 205 ALA A C 1
ATOM 1606 O O . ALA A 1 205 ? -11.134 -9.013 20.276 1.00 92.25 205 ALA A O 1
ATOM 1607 N N . ALA A 1 206 ? -12.479 -7.558 21.320 1.00 93.19 206 ALA A N 1
ATOM 1608 C CA . ALA A 1 206 ? -12.544 -8.304 22.573 1.00 93.19 206 ALA A CA 1
ATOM 1609 C C . ALA A 1 206 ? -13.188 -9.684 22.396 1.00 93.19 206 ALA A C 1
ATOM 1611 O O . ALA A 1 206 ? -12.695 -10.669 22.939 1.00 93.19 206 ALA A O 1
ATOM 1612 N N . LEU A 1 207 ? -14.251 -9.772 21.592 1.00 91.25 207 LEU A N 1
ATOM 1613 C CA . LEU A 1 207 ? -14.883 -11.047 21.256 1.00 91.25 207 LEU A CA 1
ATOM 1614 C C . LEU A 1 207 ? -13.953 -11.930 20.414 1.00 91.25 207 LEU A C 1
ATOM 1616 O O . LEU A 1 207 ? -13.818 -13.114 20.708 1.00 91.25 207 LEU A O 1
ATOM 1620 N N . ALA A 1 208 ? -13.262 -11.361 19.420 1.00 90.94 208 ALA A N 1
ATOM 1621 C CA . ALA A 1 208 ? -12.307 -12.100 18.592 1.00 90.94 208 ALA A CA 1
ATOM 1622 C C . ALA A 1 208 ? -11.099 -12.620 19.391 1.00 90.94 208 ALA A C 1
ATOM 1624 O O . ALA A 1 208 ? -10.593 -13.703 19.106 1.00 90.94 208 ALA A O 1
ATOM 1625 N N . TYR A 1 209 ? -10.649 -11.870 20.400 1.00 93.38 209 TYR A N 1
ATOM 1626 C CA . TYR A 1 209 ? -9.552 -12.263 21.287 1.00 93.38 209 TYR A CA 1
ATOM 1627 C C . TYR A 1 209 ? -9.989 -13.095 22.497 1.00 93.38 209 TYR A C 1
ATOM 1629 O O . TYR A 1 209 ? -9.135 -13.523 23.269 1.00 93.38 209 TYR A O 1
ATOM 1637 N N . GLY A 1 210 ? -11.290 -13.349 22.664 1.00 92.69 210 GLY A N 1
ATOM 1638 C CA . GLY A 1 210 ? -11.810 -14.152 23.771 1.00 92.69 210 GLY A CA 1
ATOM 1639 C C . GLY A 1 210 ? -11.686 -13.479 25.142 1.00 92.69 210 GLY A C 1
ATOM 1640 O O . GLY A 1 210 ? -11.552 -14.173 26.144 1.00 92.69 210 GLY A O 1
ATOM 1641 N N . CYS A 1 211 ? -11.734 -12.144 25.208 1.00 91.50 211 CYS A N 1
ATOM 1642 C CA . CYS A 1 211 ? -11.654 -11.371 26.453 1.00 91.50 211 CYS A CA 1
ATOM 1643 C C . CYS A 1 211 ? -12.924 -10.532 26.727 1.00 91.50 211 CYS A C 1
ATOM 1645 O O . CYS A 1 211 ? -12.857 -9.304 26.816 1.00 91.50 211 CYS A O 1
ATOM 1647 N N . PRO A 1 212 ? -14.102 -11.163 26.887 1.00 90.75 212 PRO A N 1
ATOM 1648 C CA . PRO A 1 212 ? -15.360 -10.450 27.120 1.00 90.75 212 PRO A CA 1
ATOM 1649 C C . PRO A 1 212 ? -15.377 -9.659 28.439 1.00 90.75 212 PRO A C 1
ATOM 1651 O O . PRO A 1 212 ? -16.032 -8.621 28.506 1.00 90.75 212 PRO A O 1
ATOM 1654 N N . ASP A 1 213 ? -14.619 -10.084 29.455 1.00 92.62 213 ASP A N 1
ATOM 1655 C CA . ASP A 1 213 ? -14.555 -9.407 30.760 1.00 92.62 213 ASP A CA 1
ATOM 1656 C C . ASP A 1 213 ? -14.039 -7.969 30.657 1.00 92.62 213 ASP A C 1
ATOM 1658 O O . ASP A 1 213 ? -14.513 -7.085 31.370 1.00 92.62 213 ASP A O 1
ATOM 1662 N N . LEU A 1 214 ? -13.153 -7.695 29.691 1.00 93.69 214 LEU A N 1
ATOM 1663 C CA . LEU A 1 214 ? -12.698 -6.338 29.384 1.00 93.69 214 LEU A CA 1
ATOM 1664 C C . LEU A 1 214 ? -13.877 -5.404 29.087 1.00 93.69 214 LEU A C 1
ATOM 1666 O O . LEU A 1 214 ? -13.855 -4.230 29.452 1.00 93.69 214 LEU A O 1
ATOM 1670 N N . LEU A 1 215 ? -14.903 -5.910 28.403 1.00 93.31 215 LEU A N 1
ATOM 1671 C CA . LEU A 1 215 ? -16.060 -5.110 28.033 1.00 93.31 215 LEU A CA 1
ATOM 1672 C C . LEU A 1 215 ? -16.924 -4.772 29.249 1.00 93.31 215 LEU A C 1
ATOM 1674 O O . LEU A 1 215 ? -17.411 -3.644 29.335 1.00 93.31 215 LEU A O 1
ATOM 1678 N N . ASN A 1 216 ? -17.066 -5.708 30.191 1.00 93.25 216 ASN A N 1
ATOM 1679 C CA . ASN A 1 216 ? -17.763 -5.473 31.456 1.00 93.25 216 ASN A CA 1
ATOM 1680 C C . ASN A 1 216 ? -17.072 -4.351 32.244 1.00 93.25 216 ASN A C 1
ATOM 1682 O O . ASN A 1 216 ? -17.718 -3.370 32.613 1.00 93.25 216 ASN A O 1
ATOM 1686 N N . GLU A 1 217 ? -15.747 -4.432 32.392 1.00 94.88 217 GLU A N 1
ATOM 1687 C CA . GLU A 1 217 ? -14.946 -3.413 33.083 1.00 94.88 217 GLU A CA 1
ATOM 1688 C C . GLU A 1 217 ? -15.061 -2.034 32.417 1.00 94.88 217 GLU A C 1
ATOM 1690 O O . GLU A 1 217 ? -15.266 -1.014 33.075 1.00 94.88 217 GLU A O 1
ATOM 1695 N N . VAL A 1 218 ? -14.992 -1.976 31.085 1.00 94.69 218 VAL A N 1
ATOM 1696 C CA . VAL A 1 218 ? -15.130 -0.722 30.328 1.00 94.69 218 VAL A CA 1
ATOM 1697 C C . VAL A 1 218 ? -16.509 -0.088 30.512 1.00 94.69 218 VAL A C 1
ATOM 1699 O O . VAL A 1 218 ? -16.614 1.141 30.613 1.00 94.69 218 VAL A O 1
ATOM 1702 N N . VAL A 1 219 ? -17.568 -0.897 30.553 1.00 93.88 219 VAL A N 1
ATOM 1703 C CA . VAL A 1 219 ? -18.933 -0.419 30.796 1.00 93.88 219 VAL A CA 1
ATOM 1704 C C . VAL A 1 219 ? -19.066 0.161 32.198 1.00 93.88 219 VAL A C 1
ATOM 1706 O O . VAL A 1 219 ? -19.580 1.275 32.337 1.00 93.88 219 VAL A O 1
ATOM 1709 N N . GLU A 1 220 ? -18.560 -0.532 33.215 1.00 93.62 220 GLU A N 1
ATOM 1710 C CA . GLU A 1 220 ? -18.606 -0.054 34.598 1.00 93.62 220 GLU A CA 1
ATOM 1711 C C . GLU A 1 220 ? -17.775 1.223 34.789 1.00 93.62 220 GLU A C 1
ATOM 1713 O O . GLU A 1 220 ? -18.276 2.202 35.343 1.00 93.62 220 GLU A O 1
ATOM 1718 N N . LEU A 1 221 ? -16.571 1.303 34.212 1.00 94.56 221 LEU A N 1
ATOM 1719 C CA . LEU A 1 221 ? -15.752 2.525 34.224 1.00 94.56 221 LEU A CA 1
ATOM 1720 C C . LEU A 1 221 ? -16.430 3.708 33.513 1.00 94.56 221 LEU A C 1
ATOM 1722 O O . LEU A 1 221 ? -16.293 4.867 33.926 1.00 94.56 221 LEU A O 1
ATOM 1726 N N . THR A 1 222 ? -17.177 3.435 32.441 1.00 93.94 222 THR A N 1
ATOM 1727 C CA . THR A 1 222 ? -17.928 4.469 31.720 1.00 93.94 222 THR A CA 1
ATOM 1728 C C . THR A 1 222 ? -19.104 4.971 32.559 1.00 93.94 222 THR A C 1
ATOM 1730 O O . THR A 1 222 ? -19.271 6.182 32.686 1.00 93.94 222 THR A O 1
ATOM 1733 N N . LYS A 1 223 ? -19.880 4.077 33.191 1.00 92.62 223 LYS A N 1
ATOM 1734 C CA . LYS A 1 223 ? -20.972 4.449 34.112 1.00 92.62 223 LYS A CA 1
ATOM 1735 C C . LYS A 1 223 ? -20.453 5.224 35.323 1.00 92.62 223 LYS A C 1
ATOM 1737 O O . LYS A 1 223 ? -21.021 6.256 35.666 1.00 92.62 223 LYS A O 1
ATOM 1742 N N . ALA A 1 224 ? -19.341 4.785 35.914 1.00 91.62 224 ALA A N 1
ATOM 1743 C CA . ALA A 1 224 ? -18.711 5.432 37.065 1.00 91.62 224 ALA A CA 1
ATOM 1744 C C . ALA A 1 224 ? -18.249 6.871 36.775 1.00 91.62 224 ALA A C 1
ATOM 1746 O O . ALA A 1 224 ? -18.119 7.680 37.690 1.00 91.62 224 ALA A O 1
ATOM 1747 N N . SER A 1 225 ? -18.048 7.227 35.502 1.00 90.88 225 SER A N 1
ATOM 1748 C CA . SER A 1 225 ? -17.748 8.607 35.101 1.00 90.88 225 SER A CA 1
ATOM 1749 C C . SER A 1 225 ? -18.955 9.556 35.224 1.00 90.88 225 SER A C 1
ATOM 1751 O O . SER A 1 225 ? -18.785 10.766 35.075 1.00 90.88 225 SER A O 1
ATOM 1753 N N . TYR A 1 226 ? -20.156 9.032 35.495 1.00 91.25 226 TYR A N 1
ATOM 1754 C CA . TYR A 1 226 ? -21.415 9.773 35.571 1.00 91.25 226 TYR A CA 1
ATOM 1755 C C . TYR A 1 226 ? -22.145 9.531 36.904 1.00 91.25 226 TYR A C 1
ATOM 1757 O O . TYR A 1 226 ? -23.081 8.734 36.949 1.00 91.25 226 TYR A O 1
ATOM 1765 N N . PRO A 1 227 ? -21.801 10.253 37.987 1.00 84.69 227 PRO A N 1
ATOM 1766 C CA . PRO A 1 227 ? -22.470 10.086 39.284 1.00 84.69 227 PRO A CA 1
ATOM 1767 C C . PRO A 1 227 ? -23.987 10.343 39.211 1.00 84.69 227 PRO A C 1
ATOM 1769 O O . PRO A 1 227 ? -24.766 9.581 39.774 1.00 84.69 227 PRO A O 1
ATOM 1772 N N . ALA A 1 228 ? -24.426 11.307 38.392 1.00 82.12 228 ALA A N 1
ATOM 1773 C CA . ALA A 1 228 ? -25.849 11.592 38.168 1.00 82.12 228 ALA A CA 1
ATOM 1774 C C . ALA A 1 228 ? -26.650 10.388 37.630 1.00 82.12 228 ALA A C 1
ATOM 1776 O O . ALA A 1 228 ? -27.865 10.321 37.806 1.00 82.12 228 ALA A O 1
ATOM 1777 N N . PHE A 1 229 ? -25.994 9.432 36.962 1.00 84.31 229 PHE A N 1
ATOM 1778 C CA . PHE A 1 229 ? -26.648 8.204 36.509 1.00 84.31 229 PHE A CA 1
ATOM 1779 C C . PHE A 1 229 ? -26.940 7.253 37.677 1.00 84.31 229 PHE A C 1
ATOM 1781 O O . PHE A 1 229 ? -28.004 6.640 37.695 1.00 84.31 229 PHE A O 1
ATOM 1788 N N . ALA A 1 230 ? -26.042 7.166 38.662 1.00 79.62 230 ALA A N 1
ATOM 1789 C CA . ALA A 1 230 ? -26.258 6.375 39.874 1.00 79.62 230 ALA A CA 1
ATOM 1790 C C . ALA A 1 230 ? -27.358 6.984 40.758 1.00 79.62 230 ALA A C 1
ATOM 1792 O O . ALA A 1 230 ? -28.201 6.258 41.278 1.00 79.62 230 ALA A O 1
ATOM 1793 N N . ASP A 1 231 ? -27.401 8.315 40.842 1.00 83.69 231 ASP A N 1
ATOM 1794 C CA . ASP A 1 231 ? -28.386 9.053 41.642 1.00 83.69 231 ASP A CA 1
ATOM 1795 C C . ASP A 1 231 ? -29.770 9.154 40.970 1.00 83.69 231 ASP A C 1
ATOM 1797 O O . ASP A 1 231 ? -30.694 9.747 41.524 1.00 83.69 231 ASP A O 1
ATOM 1801 N N . GLY A 1 232 ? -29.929 8.620 39.751 1.00 82.69 232 GLY A N 1
ATOM 1802 C CA . GLY A 1 232 ? -31.184 8.673 38.992 1.00 82.69 232 GLY A CA 1
ATOM 1803 C C . GLY A 1 232 ? -31.565 10.069 38.476 1.00 82.69 232 GLY A C 1
ATOM 1804 O O . GLY A 1 232 ? -32.694 10.270 38.037 1.00 82.69 232 GLY A O 1
ATOM 1805 N N . THR A 1 233 ? -30.638 11.029 38.512 1.00 86.06 233 THR A N 1
ATOM 1806 C CA . THR A 1 233 ? -30.845 12.432 38.102 1.00 86.06 233 THR A CA 1
ATOM 1807 C C . THR A 1 233 ? -30.268 12.753 36.719 1.00 86.06 233 THR A C 1
ATOM 1809 O O . THR A 1 233 ? -30.372 13.882 36.239 1.00 86.06 233 THR A O 1
ATOM 1812 N N . ALA A 1 234 ? -29.650 11.772 36.057 1.00 86.25 234 ALA A N 1
ATOM 1813 C CA . ALA A 1 234 ? -29.114 11.915 34.712 1.00 86.25 234 ALA A CA 1
ATOM 1814 C C . ALA A 1 234 ? -30.206 12.236 33.683 1.00 86.25 234 ALA A C 1
ATOM 1816 O O 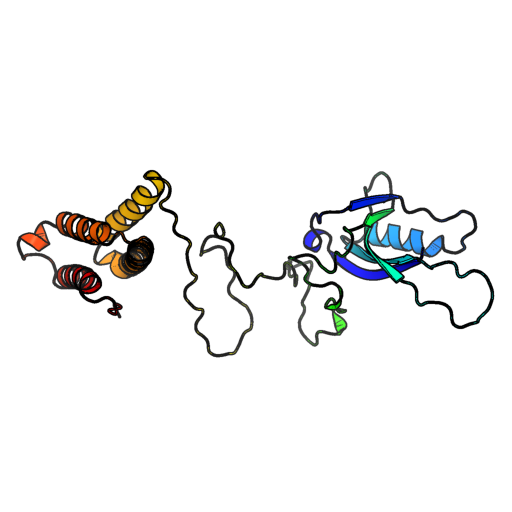. ALA A 1 234 ? -31.322 11.721 33.739 1.00 86.25 234 ALA A O 1
ATOM 1817 N N . SER A 1 235 ? -29.834 13.021 32.670 1.00 89.56 235 SER A N 1
ATOM 1818 C CA . SER A 1 235 ? -30.683 13.259 31.500 1.00 89.56 235 SER A CA 1
ATOM 1819 C C . SER A 1 235 ? -31.150 11.941 30.866 1.00 89.56 235 SER A C 1
ATOM 1821 O O . SER A 1 235 ? -30.398 10.962 30.797 1.00 89.56 235 SER A O 1
ATOM 1823 N N . GLU A 1 236 ? -32.381 11.925 30.355 1.00 90.62 236 GLU A N 1
ATOM 1824 C CA . GLU A 1 236 ? -32.991 10.766 29.694 1.00 90.62 236 GLU A CA 1
ATOM 1825 C C . GLU A 1 236 ? -32.140 10.259 28.518 1.00 90.62 236 GLU A C 1
ATOM 1827 O O . GLU A 1 236 ? -31.968 9.052 28.331 1.00 90.62 236 GLU A O 1
ATOM 1832 N N . THR A 1 237 ? -31.516 11.170 27.767 1.00 91.38 237 THR A N 1
ATOM 1833 C CA . THR A 1 237 ? -30.645 10.826 26.633 1.00 91.38 237 THR A CA 1
ATOM 1834 C C . THR A 1 237 ? -29.361 10.130 27.079 1.00 91.38 237 THR A C 1
ATOM 1836 O O . THR A 1 237 ? -28.963 9.123 26.493 1.00 91.38 237 THR A O 1
ATOM 1839 N N . LEU A 1 238 ? -28.721 10.615 28.147 1.00 91.56 238 LEU A N 1
ATOM 1840 C CA . LEU A 1 238 ? -27.539 9.979 28.737 1.00 91.56 238 LEU A CA 1
ATOM 1841 C C . LEU A 1 238 ? -27.892 8.590 29.285 1.00 91.56 238 LEU A C 1
ATOM 1843 O O . LEU A 1 238 ? -27.197 7.615 28.999 1.00 91.56 238 LEU A O 1
ATOM 1847 N N . THR A 1 239 ? -29.009 8.495 30.006 1.00 91.50 239 THR A N 1
ATOM 1848 C CA . THR A 1 239 ? -29.539 7.237 30.546 1.00 91.50 239 THR A CA 1
ATOM 1849 C C . THR A 1 239 ? -29.788 6.219 29.434 1.00 91.50 239 THR A C 1
ATOM 1851 O O . THR A 1 239 ? -29.429 5.049 29.572 1.00 91.50 239 THR A O 1
ATOM 1854 N N . THR A 1 240 ? -30.347 6.663 28.308 1.00 93.31 240 THR A N 1
ATOM 1855 C CA . THR A 1 240 ? -30.602 5.821 27.134 1.00 93.31 240 THR A CA 1
ATOM 1856 C C . THR A 1 240 ? -29.300 5.296 26.541 1.00 93.31 240 THR A C 1
ATOM 1858 O O . THR A 1 240 ? -29.165 4.090 26.363 1.00 93.31 240 THR A O 1
ATOM 1861 N N . HIS A 1 241 ? -28.294 6.148 26.323 1.00 93.56 241 HIS A N 1
ATOM 1862 C CA . HIS A 1 241 ? -27.001 5.708 25.790 1.00 93.56 241 HIS A CA 1
ATOM 1863 C C . HIS A 1 241 ? -26.285 4.700 26.705 1.00 93.56 241 HIS A C 1
ATOM 1865 O O . HIS A 1 241 ? -25.771 3.691 26.218 1.00 93.56 241 HIS A O 1
ATOM 1871 N N . LEU A 1 242 ? -26.282 4.920 28.024 1.00 92.25 242 LEU A N 1
ATOM 1872 C CA . LEU A 1 242 ? -25.653 3.996 28.977 1.00 92.25 242 LEU A CA 1
ATOM 1873 C C . LEU A 1 242 ? -26.382 2.640 29.039 1.00 92.25 242 LEU A C 1
ATOM 1875 O O . LEU A 1 242 ? -25.740 1.587 29.133 1.00 92.25 242 LEU A O 1
ATOM 1879 N N . LYS A 1 243 ? -27.717 2.642 28.917 1.00 90.94 243 LYS A N 1
ATOM 1880 C CA . LYS A 1 243 ? -28.519 1.416 28.781 1.00 90.94 243 LYS A CA 1
ATOM 1881 C C . LYS A 1 243 ? -28.249 0.702 27.457 1.00 90.94 243 LYS A C 1
ATOM 1883 O O . LYS A 1 243 ? -28.034 -0.506 27.468 1.00 90.94 243 LYS A O 1
ATOM 1888 N N . THR A 1 244 ? -28.183 1.430 26.342 1.00 92.44 244 THR A N 1
ATOM 1889 C CA . THR A 1 244 ? -27.849 0.884 25.015 1.00 92.44 244 THR A CA 1
ATOM 1890 C C . THR A 1 244 ? -26.489 0.194 25.028 1.00 92.44 244 THR A C 1
ATOM 1892 O O . THR A 1 244 ? -26.375 -0.938 24.567 1.00 92.44 244 THR A O 1
ATOM 1895 N N . MET A 1 245 ? -25.473 0.828 25.619 1.00 92.06 245 MET A N 1
ATOM 1896 C CA . MET A 1 245 ? -24.142 0.238 25.791 1.00 92.06 245 MET A CA 1
ATOM 1897 C C . MET A 1 245 ? -24.196 -1.074 26.591 1.00 92.06 245 MET A C 1
ATOM 1899 O O . MET A 1 245 ? -23.581 -2.059 26.195 1.00 92.06 245 MET A O 1
ATOM 1903 N N . SER A 1 246 ? -24.972 -1.111 27.679 1.00 90.69 246 SER A N 1
ATOM 1904 C CA . SER A 1 246 ? -25.146 -2.327 28.488 1.00 90.69 246 SER A CA 1
ATOM 1905 C C . SER A 1 246 ? -25.878 -3.429 27.707 1.00 90.69 246 SER A C 1
ATOM 1907 O O . SER A 1 246 ? -25.486 -4.592 27.764 1.00 90.69 246 SER A O 1
ATOM 1909 N N . ARG A 1 247 ? -26.896 -3.071 26.910 1.00 89.94 247 ARG A N 1
ATOM 1910 C CA . ARG A 1 247 ? -27.625 -4.018 26.051 1.00 89.94 247 ARG A CA 1
ATOM 1911 C C . ARG A 1 247 ? -26.730 -4.636 24.982 1.00 89.94 247 ARG A C 1
ATOM 1913 O O . ARG A 1 247 ? -26.826 -5.828 24.728 1.00 89.94 247 ARG A O 1
ATOM 1920 N N . MET A 1 248 ? -25.817 -3.856 24.404 1.00 87.75 248 MET A N 1
ATOM 1921 C CA . MET A 1 248 ? -24.842 -4.367 23.435 1.00 87.75 248 MET A CA 1
ATOM 1922 C C . MET A 1 248 ? -23.939 -5.468 24.011 1.00 87.75 248 MET A C 1
ATOM 1924 O O . MET A 1 248 ? -23.444 -6.278 23.236 1.00 87.75 248 MET A O 1
ATOM 1928 N N . LEU A 1 249 ? -23.721 -5.532 25.329 1.00 84.75 249 LEU A N 1
ATOM 1929 C CA . LEU A 1 249 ? -22.996 -6.651 25.945 1.00 84.75 249 LEU A CA 1
ATOM 1930 C C . LEU A 1 249 ? -23.859 -7.906 26.081 1.00 84.75 249 LEU A C 1
ATOM 1932 O O . LEU A 1 249 ? -23.378 -9.005 25.825 1.00 84.75 249 LEU A O 1
ATOM 1936 N N . ALA A 1 250 ? -25.122 -7.735 26.475 1.00 80.19 250 ALA A N 1
ATOM 1937 C CA . ALA A 1 250 ? -26.047 -8.841 26.705 1.00 80.19 250 ALA A CA 1
ATOM 1938 C C . ALA A 1 250 ? -26.523 -9.501 25.399 1.00 80.19 250 ALA A C 1
ATOM 1940 O O . ALA A 1 250 ? -26.766 -10.704 25.363 1.00 80.19 250 ALA A O 1
ATOM 1941 N N . GLU A 1 251 ? -26.649 -8.716 24.328 1.00 79.38 251 GLU A N 1
ATOM 1942 C CA . GLU A 1 251 ? -27.190 -9.160 23.046 1.00 79.38 251 GLU A CA 1
ATOM 1943 C C . GLU A 1 251 ? -26.082 -9.166 21.972 1.00 79.38 251 GLU A C 1
ATOM 1945 O O . GLU A 1 251 ? -25.715 -8.097 21.464 1.00 79.38 251 GLU A O 1
ATOM 1950 N N . PRO A 1 252 ? -25.524 -10.340 21.598 1.00 64.25 252 PRO A N 1
ATOM 1951 C CA . PRO A 1 252 ? -24.449 -10.448 20.606 1.00 64.25 252 PRO A CA 1
ATOM 1952 C C . PRO A 1 252 ? -24.812 -9.816 19.247 1.00 64.25 252 PRO A C 1
ATOM 1954 O O . PRO A 1 252 ? -23.975 -9.143 18.643 1.00 64.25 252 PRO A O 1
ATOM 1957 N N . ASP A 1 253 ? -26.077 -9.895 18.834 1.00 63.88 253 ASP A N 1
ATOM 1958 C CA . ASP A 1 253 ? -26.540 -9.397 17.530 1.00 63.88 253 ASP A CA 1
ATOM 1959 C C . ASP A 1 253 ? -27.049 -7.947 17.543 1.00 63.88 253 ASP A C 1
ATOM 1961 O O . ASP A 1 253 ? -27.377 -7.384 16.495 1.00 63.88 253 ASP A O 1
ATOM 1965 N N . PHE A 1 254 ? -27.105 -7.299 18.710 1.00 65.25 254 PHE A N 1
ATOM 1966 C CA . PHE A 1 254 ? -27.656 -5.953 18.810 1.00 65.25 254 PHE A CA 1
ATOM 1967 C C . PHE A 1 254 ? -26.707 -4.897 18.217 1.00 65.25 254 PHE A C 1
ATOM 1969 O O . PHE A 1 254 ? -25.555 -4.750 18.650 1.00 65.25 254 PHE A O 1
ATOM 1976 N N . ARG A 1 255 ? -27.220 -4.124 17.247 1.00 59.66 255 ARG A N 1
ATOM 1977 C CA . ARG A 1 255 ? -26.579 -2.931 16.675 1.00 59.66 255 ARG A CA 1
ATOM 1978 C C . ARG A 1 255 ? -27.426 -1.693 16.994 1.00 59.66 255 ARG A C 1
ATOM 1980 O O . ARG A 1 255 ? -28.620 -1.708 16.696 1.00 59.66 255 ARG A O 1
ATOM 1987 N N . PRO A 1 256 ? -26.852 -0.638 17.598 1.00 55.72 256 PRO A N 1
ATOM 1988 C CA . PRO A 1 256 ? -27.574 0.612 17.797 1.00 55.72 256 PRO A CA 1
ATOM 1989 C C . PRO A 1 256 ? -27.895 1.242 16.433 1.00 55.72 256 PRO A C 1
ATOM 1991 O O . PRO A 1 256 ? -27.022 1.309 15.569 1.00 55.72 256 PRO A O 1
ATOM 1994 N N . SER A 1 257 ? -29.156 1.640 16.254 1.00 47.06 257 SER A N 1
ATOM 1995 C CA . SER A 1 257 ? -29.658 2.419 15.113 1.00 47.06 257 SER A CA 1
ATOM 1996 C C . SER A 1 257 ? -29.207 3.869 15.183 1.00 47.06 257 SER A C 1
ATOM 1998 O O . SER A 1 257 ? -29.336 4.429 16.299 1.00 47.06 257 SER A O 1
#

Foldseek 3Di:
DDKDFDDKDACVQVDDDDFPDKDWDDDDPPDPCPVVVVVVLVVQVVGRMKTKIWDWDADDDDDDDPPGDDTDTFFIWIWHQDDPVPSTIMTTTHDGPCQDDQQGPGPVPDDDPVVDPPDPQDDPVVRHHPTGDDDPDDDQPDDPPNDDDDDDDPDDDDPDRRDHDQDPPDVVSVVVLLVVLLVLLLVPPVSLVVNLVSLVNNCVVCVVVVNLVVLVVSLVSSVVSCVCLVVVNDDPRNVVSSVLSVVCSVDVPDDDD

Organism: NCBI:txid27848

Secondary structure (DSSP, 8-state):
-EEEEEEEEEHHHH-S---SEEEE----TT-TTHHHHHHHHHHHHHSSEEEEEEEEE-----S--S-PPPPEEEEEEEEEE--TTT--EEEEEPPTT--EETTTEEGGG---GGGSTT----BTTTTB-S-SPPPSSPPTTS-GGG-PPPS---SS-PPPPPP-----SSHHHHHHHHHHHHHHHTTTTTTHHHHHHHHHHHHHHHHHTT-THHHHHHHHHHHHT-HHHHTT-S-HHHHHHHHHHHHHHH-TT----

Radius of gyration: 29.95 Å; chains: 1; bounding box: 63×47×84 Å

pLDDT: mean 82.38, std 15.83, range [34.59, 97.44]

Sequence (257 aa):
MNLEIFGFLHLSDLSNPPVASRHQVRVASDAEDKTFLSLLLTAMQNTKTVAMCSLFIHEATGSHKPSGPSPRLWHHGFVHHYDQKLSVLLLSVFHENCTGLPWIGQFQHLAPVTDFAGTQLYDDRDGSSPFPVRVPDRLSYVPETAAPACPGGAGTVPPAEPFRYVSWVSPTTLTVDVNKLLRLGRRLPDKAALFFKEFTRLRTAALAYGCPDLLNEVVELTKASYPAFADGTASETLTTHLKTMSRMLAEPDFRPS

InterPro domains:
  IPR039841 Integrator complex subunit 14 [PTHR13532] (2-241)
  IPR046471 Integrator complex subunit 14, C-terminal [PF20504] (166-222)